Protein AF-0000000078666499 (afdb_homodimer)

InterPro domains:
  IPR011576 Pyridoxamine 5'-phosphate oxidase, N-terminal [PF01243] (5-120)
  IPR012349 FMN-binding split barrel [G3DSA:2.30.110.10] (2-135)
  IPR052019 F420H(2)-dependent biliverdin reductase/Heme oxygenase [PTHR35176] (4-108)

Solvent-accessible surface area (backbone atoms only — not comparable to full-atom values): 14954 Å² total; per-residue (Å²): 125,58,84,74,56,71,69,56,52,52,50,58,68,72,45,55,58,34,39,40,17,25,35,36,72,94,72,67,28,24,40,43,45,79,42,56,55,28,76,40,74,92,73,28,28,41,31,36,72,42,54,69,87,37,66,66,57,56,17,36,74,76,38,34,38,28,12,38,27,41,67,47,82,52,73,73,36,40,35,36,40,30,33,36,30,39,46,42,78,52,57,82,89,38,70,64,34,55,51,47,51,50,47,37,41,74,71,33,71,63,35,74,80,49,65,88,46,79,89,55,31,45,44,36,38,30,44,48,69,48,76,50,72,55,74,49,78,55,121,126,58,83,74,56,70,69,55,51,52,52,57,68,73,46,55,60,34,40,40,18,25,36,35,73,91,73,67,28,25,42,44,44,78,43,57,57,29,77,38,74,92,73,27,28,40,32,36,70,42,55,67,88,38,67,66,58,57,16,35,75,77,37,34,38,28,11,39,28,40,65,48,82,53,74,72,37,39,35,36,40,30,32,36,29,40,46,43,78,52,57,80,87,39,70,64,34,54,52,46,51,51,47,36,42,76,71,33,71,63,32,73,80,48,65,88,45,77,89,56,30,44,45,34,38,30,44,47,70,49,73,50,72,55,74,49,78,56,120

Structure (mmCIF, N/CA/C/O backbone):
data_AF-0000000078666499-model_v1
#
loop_
_entity.id
_entity.type
_entity.pdbx_description
1 polymer "Pyridoxamine 5'-phosphate oxidase N-terminal domain-containing protein"
#
loop_
_atom_site.group_PDB
_atom_site.id
_atom_site.type_symbol
_atom_site.label_atom_id
_atom_site.label_alt_id
_atom_site.label_comp_id
_atom_site.label_asym_id
_atom_site.label_entity_id
_atom_site.label_seq_id
_atom_site.pdbx_PDB_ins_code
_atom_site.Cartn_x
_atom_site.Cartn_y
_atom_site.Cartn_z
_atom_site.occupancy
_atom_site.B_iso_or_equiv
_atom_site.auth_seq_id
_atom_site.auth_comp_id
_atom_site.auth_asym_id
_atom_site.auth_atom_id
_atom_site.pdbx_PDB_model_num
ATOM 1 N N . MET A 1 1 ? 16.641 13.102 12.68 1 84.31 1 MET A N 1
ATOM 2 C CA . MET A 1 1 ? 15.836 13.305 11.477 1 84.31 1 MET A CA 1
ATOM 3 C C . MET A 1 1 ? 16.438 12.562 10.281 1 84.31 1 MET A C 1
ATOM 5 O O . MET A 1 1 ? 17.656 12.609 10.078 1 84.31 1 MET A O 1
ATOM 9 N N . LEU A 1 2 ? 15.461 11.758 9.539 1 91.12 2 LEU A N 1
ATOM 10 C CA . LEU A 1 2 ? 15.969 10.992 8.406 1 91.12 2 LEU A CA 1
ATOM 11 C C . LEU A 1 2 ? 16.453 11.922 7.297 1 91.12 2 LEU A C 1
ATOM 13 O O . LEU A 1 2 ? 15.742 12.852 6.906 1 91.12 2 LEU A O 1
ATOM 17 N N . LYS A 1 3 ? 17.719 11.773 6.887 1 92.12 3 LYS A N 1
ATOM 18 C CA . LYS A 1 3 ? 18.266 12.586 5.809 1 92.12 3 LYS A CA 1
ATOM 19 C C . LYS A 1 3 ? 18.141 11.875 4.465 1 92.12 3 LYS A C 1
ATOM 21 O O . LYS A 1 3 ? 18.562 10.727 4.316 1 92.12 3 LYS A O 1
ATOM 26 N N . LEU A 1 4 ? 17.484 12.602 3.549 1 96.5 4 LEU A N 1
ATOM 27 C CA . LEU A 1 4 ? 17.297 12.055 2.209 1 96.5 4 LEU A CA 1
ATOM 28 C C . LEU A 1 4 ? 18.172 12.781 1.193 1 96.5 4 LEU A C 1
ATOM 30 O O . LEU A 1 4 ? 18.5 13.953 1.377 1 96.5 4 LEU A O 1
ATOM 34 N N . GLU A 1 5 ? 18.531 12.062 0.131 1 96.75 5 GLU A N 1
ATOM 35 C CA . GLU A 1 5 ? 19.234 12.703 -0.976 1 96.75 5 GLU A CA 1
ATOM 36 C C . GLU A 1 5 ? 18.328 13.648 -1.739 1 96.75 5 GLU A C 1
ATOM 38 O O . GLU A 1 5 ? 17.109 13.477 -1.74 1 96.75 5 GLU A O 1
ATOM 43 N N . ASP A 1 6 ? 18.891 14.625 -2.389 1 97.38 6 ASP A N 1
ATOM 44 C CA . ASP A 1 6 ? 18.125 15.625 -3.133 1 97.38 6 ASP A CA 1
ATOM 45 C C . ASP A 1 6 ? 17.234 14.969 -4.18 1 97.38 6 ASP A C 1
ATOM 47 O O . ASP A 1 6 ? 16.094 15.391 -4.383 1 97.38 6 ASP A O 1
ATOM 51 N N . LYS A 1 7 ? 17.734 13.93 -4.844 1 96.88 7 LYS A N 1
ATOM 52 C CA . LYS A 1 7 ? 16.953 13.273 -5.891 1 96.88 7 LYS A CA 1
ATOM 53 C C . LYS A 1 7 ? 15.727 12.586 -5.309 1 96.88 7 LYS A C 1
ATOM 55 O O . LYS A 1 7 ? 14.68 12.516 -5.961 1 96.88 7 LYS A O 1
ATOM 60 N N . ASP A 1 8 ? 15.852 12.055 -4.082 1 97.5 8 ASP A N 1
ATOM 61 C CA . ASP A 1 8 ? 14.727 11.414 -3.412 1 97.5 8 ASP A CA 1
ATOM 62 C C . ASP A 1 8 ? 13.656 12.445 -3.035 1 97.5 8 ASP A C 1
ATOM 64 O O . ASP A 1 8 ? 12.461 12.195 -3.215 1 97.5 8 ASP A O 1
ATOM 68 N N . VAL A 1 9 ? 14.148 13.586 -2.561 1 98.06 9 VAL A N 1
ATOM 69 C CA . VAL A 1 9 ? 13.242 14.672 -2.203 1 98.06 9 VAL A CA 1
ATOM 70 C C . VAL A 1 9 ? 12.492 15.148 -3.445 1 98.06 9 VAL A C 1
ATOM 72 O O . VAL A 1 9 ? 11.281 15.359 -3.404 1 98.06 9 VAL A O 1
ATOM 75 N N . GLN A 1 10 ? 13.172 15.305 -4.527 1 97.88 10 GLN A N 1
ATOM 76 C CA . GLN A 1 10 ? 12.555 15.719 -5.785 1 97.88 10 GLN A CA 1
ATOM 77 C C . GLN A 1 10 ? 11.516 14.695 -6.246 1 97.88 10 GLN A C 1
ATOM 79 O O . GLN A 1 10 ? 10.438 15.07 -6.711 1 97.88 10 GLN A O 1
ATOM 84 N N . PHE A 1 11 ? 11.852 13.422 -6.094 1 97.19 11 PHE A N 1
ATOM 85 C CA . PHE A 1 11 ? 10.938 12.344 -6.453 1 97.19 11 PHE A CA 1
ATOM 86 C C . PHE A 1 11 ? 9.664 12.414 -5.621 1 97.19 11 PHE A C 1
ATOM 88 O O . PHE A 1 11 ? 8.555 12.422 -6.168 1 97.19 11 PHE A O 1
ATOM 95 N N . LEU A 1 12 ? 9.82 12.586 -4.324 1 98.19 12 LEU A N 1
ATOM 96 C CA . LEU A 1 12 ? 8.68 12.656 -3.426 1 98.19 12 LEU A CA 1
ATOM 97 C C . LEU A 1 12 ? 7.801 13.867 -3.754 1 98.19 12 LEU A C 1
ATOM 99 O O . LEU A 1 12 ? 6.574 13.781 -3.686 1 98.19 12 LEU A O 1
ATOM 103 N N . ASN A 1 13 ? 8.461 14.953 -4.105 1 97.75 13 ASN A N 1
ATOM 104 C CA . ASN A 1 13 ? 7.723 16.172 -4.391 1 97.75 13 ASN A CA 1
ATOM 105 C C . ASN A 1 13 ? 7.012 16.109 -5.738 1 97.75 13 ASN A C 1
ATOM 107 O O . ASN A 1 13 ? 6.031 16.812 -5.969 1 97.75 13 ASN A O 1
ATOM 111 N N . SER A 1 14 ? 7.465 15.242 -6.648 1 96.56 14 SER A N 1
ATOM 112 C CA . SER A 1 14 ? 6.875 15.117 -7.977 1 96.56 14 SER A CA 1
ATOM 113 C C . SER A 1 14 ? 5.656 14.203 -7.961 1 96.56 14 SER A C 1
ATOM 115 O O . SER A 1 14 ? 4.883 14.18 -8.922 1 96.56 14 SER A O 1
ATOM 117 N N . MET A 1 15 ? 5.508 13.469 -6.898 1 95.38 15 MET A N 1
ATOM 118 C CA . MET A 1 15 ? 4.379 12.562 -6.746 1 95.38 15 MET A CA 1
ATOM 119 C C . MET A 1 15 ? 3.316 13.156 -5.828 1 95.38 15 MET A C 1
ATOM 121 O O . MET A 1 15 ? 3.623 14 -4.98 1 95.38 15 MET A O 1
ATOM 125 N N . ASN A 1 16 ? 2.068 12.664 -6.074 1 95.31 16 ASN A N 1
ATOM 126 C CA . ASN A 1 16 ? 0.991 13.195 -5.246 1 95.31 16 ASN A CA 1
ATOM 127 C C . ASN A 1 16 ? 0.335 12.102 -4.406 1 95.31 16 ASN A C 1
ATOM 129 O O . ASN A 1 16 ? -0.416 12.391 -3.475 1 95.31 16 ASN A O 1
ATOM 133 N N . VAL A 1 17 ? 0.632 10.836 -4.824 1 96.56 17 VAL A N 1
ATOM 134 C CA . VAL A 1 17 ? -0.084 9.727 -4.195 1 96.56 17 VAL A CA 1
ATOM 135 C C . VAL A 1 17 ? 0.913 8.75 -3.572 1 96.56 17 VAL A C 1
ATOM 137 O O . VAL A 1 17 ? 1.99 8.516 -4.125 1 96.56 17 VAL A O 1
ATOM 140 N N . ALA A 1 18 ? 0.647 8.273 -2.436 1 98.19 18 ALA A N 1
ATOM 141 C CA . ALA A 1 18 ? 1.332 7.18 -1.746 1 98.19 18 ALA A CA 1
ATOM 142 C C . ALA A 1 18 ? 0.341 6.117 -1.278 1 98.19 18 ALA A C 1
ATOM 144 O O . ALA A 1 18 ? -0.874 6.312 -1.368 1 98.19 18 ALA A O 1
ATOM 145 N N . ARG A 1 19 ? 0.801 4.969 -0.921 1 98.75 19 ARG A N 1
ATOM 146 C CA . ARG A 1 19 ? -0.037 3.979 -0.253 1 98.75 19 ARG A CA 1
ATOM 147 C C . ARG A 1 19 ? 0.409 3.768 1.189 1 98.75 19 ARG A C 1
ATOM 149 O O . ARG A 1 19 ? 1.588 3.52 1.45 1 98.75 19 ARG A O 1
ATOM 156 N N . LEU A 1 20 ? -0.52 3.922 2.072 1 98.94 20 LEU A N 1
ATOM 157 C CA . LEU A 1 20 ? -0.302 3.91 3.514 1 98.94 20 LEU A CA 1
ATOM 158 C C . LEU A 1 20 ? -0.822 2.615 4.133 1 98.94 20 LEU A C 1
ATOM 160 O O . LEU A 1 20 ? -1.984 2.254 3.938 1 98.94 20 LEU A O 1
ATOM 164 N N . ALA A 1 21 ? 0.052 1.942 4.844 1 98.94 21 ALA A N 1
ATOM 165 C CA . ALA A 1 21 ? -0.333 0.731 5.562 1 98.94 21 ALA A CA 1
ATOM 166 C C . ALA A 1 21 ? -0.363 0.975 7.07 1 98.94 21 ALA A C 1
ATOM 168 O O . ALA A 1 21 ? 0.541 1.607 7.621 1 98.94 21 ALA A O 1
ATOM 169 N N . THR A 1 22 ? -1.38 0.534 7.695 1 98.94 22 THR A N 1
ATOM 170 C CA . THR A 1 22 ? -1.571 0.55 9.141 1 98.94 22 THR A CA 1
ATOM 171 C C . THR A 1 22 ? -1.958 -0.835 9.656 1 98.94 22 THR A C 1
ATOM 173 O O . THR A 1 22 ? -2.17 -1.757 8.859 1 98.94 22 THR A O 1
ATOM 176 N N . ILE A 1 23 ? -1.977 -0.995 10.984 1 98.81 23 ILE A N 1
ATOM 177 C CA . ILE A 1 23 ? -2.357 -2.277 11.562 1 98.81 23 ILE A CA 1
ATOM 178 C C . ILE A 1 23 ? -3.748 -2.17 12.188 1 98.81 23 ILE A C 1
ATOM 180 O O . ILE A 1 23 ? -4.008 -1.271 12.992 1 98.81 23 ILE A O 1
ATOM 184 N N . ASP A 1 24 ? -4.602 -3.029 11.711 1 98.44 24 ASP A N 1
ATOM 185 C CA . ASP A 1 24 ? -5.848 -3.273 12.43 1 98.44 24 ASP A CA 1
ATOM 186 C C . ASP A 1 24 ? -5.633 -4.227 13.602 1 98.44 24 ASP A C 1
ATOM 188 O O . ASP A 1 24 ? -5.629 -5.445 13.422 1 98.44 24 ASP A O 1
ATOM 192 N N . ASN A 1 25 ? -5.547 -3.754 14.75 1 96.25 25 ASN A N 1
ATOM 193 C CA . ASN A 1 25 ? -5.195 -4.559 15.914 1 96.25 25 ASN A CA 1
ATOM 194 C C . ASN A 1 25 ? -6.312 -5.535 16.281 1 96.25 25 ASN A C 1
ATOM 196 O O . ASN A 1 25 ? -6.047 -6.637 16.766 1 96.25 25 ASN A O 1
ATOM 200 N N . GLU A 1 26 ? -7.516 -5.102 16.031 1 95.94 26 GLU A N 1
ATOM 201 C CA . GLU A 1 26 ? -8.641 -5.977 16.359 1 95.94 26 GLU A CA 1
ATOM 202 C C . GLU A 1 26 ? -8.602 -7.254 15.523 1 95.94 26 GLU A C 1
ATOM 204 O O . GLU A 1 26 ? -8.922 -8.336 16.016 1 95.94 26 GLU A O 1
ATOM 209 N N . ARG A 1 27 ? -8.117 -7.164 14.352 1 96.12 27 ARG A N 1
ATOM 210 C CA . ARG A 1 27 ? -8.109 -8.312 13.453 1 96.12 27 ARG A CA 1
ATOM 211 C C . ARG A 1 27 ? -6.699 -8.883 13.305 1 96.12 27 ARG A C 1
ATOM 213 O O . ARG A 1 27 ? -6.5 -9.891 12.625 1 96.12 27 ARG A O 1
ATOM 220 N N . ASN A 1 28 ? -5.77 -8.18 13.953 1 97.31 28 ASN A N 1
ATOM 221 C CA . ASN A 1 28 ? -4.371 -8.531 13.734 1 97.31 28 ASN A CA 1
ATOM 222 C C . ASN A 1 28 ? -4.047 -8.648 12.25 1 97.31 28 ASN A C 1
ATOM 224 O O . ASN A 1 28 ? -3.508 -9.664 11.805 1 97.31 28 ASN A O 1
ATOM 228 N N . ALA A 1 29 ? -4.375 -7.641 11.5 1 98.56 29 ALA A N 1
ATOM 229 C CA . ALA A 1 29 ? -4.234 -7.617 10.047 1 98.56 29 ALA A CA 1
ATOM 230 C C . ALA A 1 29 ? -3.791 -6.242 9.562 1 98.56 29 ALA A C 1
ATOM 232 O O . ALA A 1 29 ? -4.094 -5.227 10.195 1 98.56 29 ALA A O 1
ATOM 233 N N . PRO A 1 30 ? -3.051 -6.219 8.477 1 98.88 30 PRO A N 1
ATOM 234 C CA . PRO A 1 30 ? -2.723 -4.914 7.902 1 98.88 30 PRO A CA 1
ATOM 235 C C . PRO A 1 30 ? -3.887 -4.301 7.125 1 98.88 30 PRO A C 1
ATOM 237 O O . PRO A 1 30 ? -4.852 -5 6.801 1 98.88 30 PRO A O 1
ATOM 240 N N . HIS A 1 31 ? -3.891 -3.043 6.961 1 98.94 31 HIS A N 1
ATOM 241 C CA . HIS A 1 31 ? -4.805 -2.236 6.16 1 98.94 31 HIS A CA 1
ATOM 242 C C . HIS A 1 31 ? -4.043 -1.262 5.27 1 98.94 31 HIS A C 1
ATOM 244 O O . HIS A 1 31 ? -3.143 -0.56 5.734 1 98.94 31 HIS A O 1
ATOM 250 N N . VAL A 1 32 ? -4.352 -1.235 3.959 1 98.94 32 VAL A N 1
ATOM 251 C CA . VAL A 1 32 ? -3.586 -0.378 3.059 1 98.94 32 VAL A CA 1
ATOM 252 C C . VAL A 1 32 ? -4.539 0.411 2.162 1 98.94 32 VAL A C 1
ATOM 254 O O . VAL A 1 32 ? -5.492 -0.146 1.618 1 98.94 32 VAL A O 1
ATOM 257 N N . VAL A 1 33 ? -4.277 1.711 2.014 1 98.5 33 VAL A N 1
ATOM 258 C CA . VAL A 1 33 ? -5.102 2.58 1.181 1 98.5 33 VAL A CA 1
ATOM 259 C C . VAL A 1 33 ? -4.234 3.652 0.529 1 98.5 33 VAL A C 1
ATOM 261 O O . VAL A 1 33 ? -3.172 4 1.052 1 98.5 33 VAL A O 1
ATOM 264 N N . PRO A 1 34 ? -4.703 4.141 -0.606 1 97.75 34 PRO A N 1
ATOM 265 C CA . PRO A 1 34 ? -4.012 5.305 -1.164 1 97.75 34 PRO A CA 1
ATOM 266 C C . PRO A 1 34 ? -4.301 6.59 -0.392 1 97.75 34 PRO A C 1
ATOM 268 O O . PRO A 1 34 ? -5.391 6.75 0.165 1 97.75 34 PRO A O 1
ATOM 271 N N . ILE A 1 35 ? -3.338 7.461 -0.384 1 97.06 35 ILE A N 1
ATOM 272 C CA . ILE A 1 35 ? -3.48 8.781 0.21 1 97.06 35 ILE A CA 1
ATOM 273 C C . ILE A 1 35 ? -2.795 9.82 -0.675 1 97.06 35 ILE A C 1
ATOM 275 O O . ILE A 1 35 ? -1.885 9.492 -1.438 1 97.06 35 ILE A O 1
ATOM 279 N N . ILE A 1 36 ? -3.277 11.031 -0.589 1 96.19 36 ILE A N 1
ATOM 280 C CA . ILE A 1 36 ? -2.494 12.156 -1.101 1 96.19 36 ILE A CA 1
ATOM 281 C C . ILE A 1 36 ? -1.737 12.82 0.045 1 96.19 36 ILE A C 1
ATOM 283 O O . ILE A 1 36 ? -2.168 12.766 1.199 1 96.19 36 ILE A O 1
ATOM 287 N N . TYR A 1 37 ? -0.588 13.43 -0.316 1 98.25 37 TYR A N 1
ATOM 288 C CA . TYR A 1 37 ? 0.295 13.859 0.76 1 98.25 37 TYR A CA 1
ATOM 289 C C . TYR A 1 37 ? 1.104 15.086 0.342 1 98.25 37 TYR A C 1
ATOM 291 O O . TYR A 1 37 ? 1.183 15.406 -0.845 1 98.25 37 TYR A O 1
ATOM 299 N N . ALA A 1 38 ? 1.609 15.719 1.335 1 98.75 38 ALA A N 1
ATOM 300 C CA . ALA A 1 38 ? 2.736 16.641 1.188 1 98.75 38 ALA A CA 1
ATOM 301 C C . ALA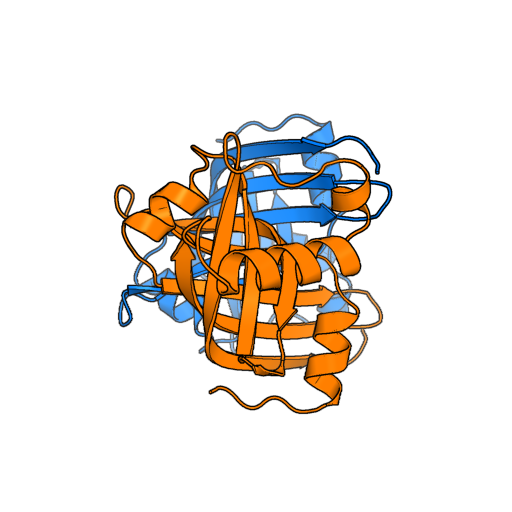 A 1 38 ? 3.938 16.156 2 1 98.75 38 ALA A C 1
ATOM 303 O O . ALA A 1 38 ? 3.779 15.617 3.096 1 98.75 38 ALA A O 1
ATOM 304 N N . PHE A 1 39 ?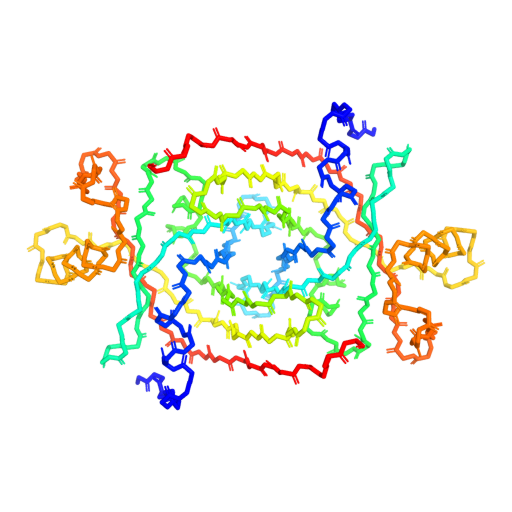 5.113 16.359 1.445 1 98.75 39 PHE A N 1
ATOM 305 C CA . PHE A 1 39 ? 6.348 15.984 2.117 1 98.75 39 PHE A CA 1
ATOM 306 C C . PHE A 1 39 ? 7.102 17.219 2.613 1 98.75 39 PHE A C 1
ATOM 308 O O . PHE A 1 39 ? 7.285 18.172 1.867 1 98.75 39 PHE A O 1
ATOM 315 N N . ASP A 1 40 ? 7.438 17.172 3.873 1 98.38 40 ASP A N 1
ATOM 316 C CA . ASP A 1 40 ? 8.234 18.219 4.504 1 98.38 40 ASP A CA 1
ATOM 317 C C . ASP A 1 40 ? 9.68 17.781 4.688 1 98.38 40 ASP A C 1
ATOM 319 O O . ASP A 1 40 ? 10.031 17.188 5.715 1 98.38 40 ASP A O 1
ATOM 323 N N . ASN A 1 41 ? 10.523 18.109 3.764 1 96.94 41 ASN A N 1
ATOM 324 C CA . ASN A 1 41 ? 11.914 17.672 3.797 1 96.94 41 ASN A CA 1
ATOM 325 C C . ASN A 1 41 ? 12.641 18.219 5.023 1 96.94 41 ASN A C 1
ATOM 327 O O . ASN A 1 41 ? 13.422 17.5 5.656 1 96.94 41 ASN A O 1
ATOM 331 N N . LYS A 1 42 ? 12.375 19.406 5.395 1 95.75 42 LYS A N 1
ATOM 332 C CA . LYS A 1 42 ? 13.062 20.062 6.508 1 95.75 42 LYS A CA 1
ATOM 333 C C . LYS A 1 42 ? 12.828 19.297 7.812 1 95.75 42 LYS A C 1
ATOM 335 O O . LYS A 1 42 ? 13.742 19.141 8.617 1 95.75 42 LYS A O 1
ATOM 340 N N . ASN A 1 43 ? 11.625 18.766 7.992 1 97 43 ASN A N 1
ATOM 341 C CA . ASN A 1 43 ? 11.281 18.094 9.242 1 97 43 ASN A CA 1
ATOM 342 C C . ASN A 1 43 ? 11.195 16.578 9.055 1 97 43 ASN A C 1
ATOM 344 O O . ASN A 1 43 ? 10.875 15.859 10 1 97 43 ASN A O 1
ATOM 348 N N . SER A 1 44 ? 11.453 16.062 7.855 1 97.38 44 SER A N 1
ATOM 349 C CA . SER A 1 44 ? 11.391 14.641 7.527 1 97.38 44 SER A CA 1
ATOM 350 C C . SER A 1 44 ? 10.047 14.039 7.93 1 97.38 44 SER A C 1
ATOM 352 O O . SER A 1 44 ? 10 13.023 8.633 1 97.38 44 SER A O 1
ATOM 354 N N . LYS A 1 45 ? 8.992 14.688 7.445 1 98.62 45 LYS A N 1
ATOM 355 C CA . LYS A 1 45 ? 7.633 14.25 7.758 1 98.62 45 LYS A CA 1
ATOM 356 C C . LYS A 1 45 ? 6.77 14.195 6.504 1 98.62 45 LYS A C 1
ATOM 358 O O . LYS A 1 45 ? 6.961 14.984 5.574 1 98.62 45 LYS A O 1
ATOM 363 N N . PHE A 1 46 ? 5.859 13.297 6.535 1 98.88 46 PHE A N 1
ATOM 364 C CA . PHE A 1 46 ? 4.699 13.383 5.652 1 98.88 46 PHE A CA 1
ATOM 365 C C . PHE A 1 46 ? 3.525 14.039 6.363 1 98.88 46 PHE A C 1
ATOM 367 O O . PHE A 1 46 ? 3.322 13.828 7.562 1 98.88 46 PHE A O 1
ATOM 374 N N . TYR A 1 47 ? 2.783 14.781 5.598 1 98.94 47 TYR A N 1
ATOM 375 C CA . TYR A 1 47 ? 1.483 15.258 6.055 1 98.94 47 TYR A CA 1
ATOM 376 C C . TYR A 1 47 ? 0.367 14.75 5.148 1 98.94 47 TYR A C 1
ATOM 378 O O . TYR A 1 47 ? 0.523 14.703 3.926 1 98.94 47 TYR A O 1
ATOM 386 N N . LEU A 1 48 ? -0.76 14.398 5.762 1 98.75 48 LEU A N 1
ATOM 387 C CA . LEU A 1 48 ? -1.966 13.992 5.043 1 98.75 48 LEU A CA 1
ATOM 388 C C . LEU A 1 48 ? -3.215 14.352 5.84 1 98.75 48 LEU A C 1
ATOM 390 O O . LEU A 1 48 ? -3.123 14.734 7.012 1 98.75 48 LEU A O 1
ATOM 394 N N . THR A 1 49 ? -4.363 14.32 5.152 1 98.31 49 THR A N 1
ATOM 395 C CA . THR A 1 49 ? -5.641 14.406 5.848 1 98.31 49 THR A CA 1
ATOM 396 C C . THR A 1 49 ? -6.402 13.094 5.746 1 98.31 49 THR A C 1
ATOM 398 O O . THR A 1 49 ? -6.113 12.266 4.879 1 98.31 49 THR A O 1
ATOM 401 N N . THR A 1 50 ? -7.227 12.906 6.676 1 97.69 50 THR A N 1
ATOM 402 C CA . THR A 1 50 ? -8.18 11.797 6.602 1 97.69 50 THR A CA 1
ATOM 403 C C . THR A 1 50 ? -9.508 12.195 7.242 1 97.69 50 THR A C 1
ATOM 405 O O . THR A 1 50 ? -9.539 12.922 8.234 1 97.69 50 THR A O 1
ATOM 408 N N . PHE A 1 51 ? -10.531 11.68 6.594 1 96.12 51 PHE A N 1
ATOM 409 C CA . PHE A 1 51 ? -11.836 11.93 7.188 1 96.12 51 PHE A CA 1
ATOM 410 C C . PHE A 1 51 ? -11.969 11.219 8.523 1 96.12 51 PHE A C 1
ATOM 412 O O . PHE A 1 51 ? -11.375 10.156 8.727 1 96.12 51 PHE A O 1
ATOM 419 N N . LYS A 1 52 ? -12.734 11.828 9.359 1 96.06 52 LYS A N 1
ATOM 420 C CA . LYS A 1 52 ? -13.008 11.172 10.633 1 96.06 52 LYS A CA 1
ATOM 421 C C . LYS A 1 52 ? -13.742 9.852 10.43 1 96.06 52 LYS A C 1
ATOM 423 O O . LYS A 1 52 ? -14.57 9.727 9.523 1 96.06 52 LYS A O 1
ATOM 428 N N . GLY A 1 53 ? -13.359 8.875 11.219 1 95.31 53 GLY A N 1
ATOM 429 C CA . GLY A 1 53 ? -14.07 7.602 11.188 1 95.31 53 GLY A CA 1
ATOM 430 C C . GLY A 1 53 ? -13.445 6.602 10.227 1 95.31 53 GLY A C 1
ATOM 431 O O . GLY A 1 53 ? -13.906 5.461 10.133 1 95.31 53 GLY A O 1
ATOM 432 N N . THR A 1 54 ? -12.484 7 9.5 1 97.31 54 THR A N 1
ATOM 433 C CA . THR A 1 54 ? -11.844 6.055 8.586 1 97.31 54 THR A CA 1
ATOM 434 C C . THR A 1 54 ? -11.133 4.953 9.359 1 97.31 54 THR A C 1
ATOM 436 O O . THR A 1 54 ? -10.703 5.164 10.5 1 97.31 54 THR A O 1
ATOM 439 N N . LYS A 1 55 ? -10.984 3.832 8.82 1 97.88 55 LYS A N 1
ATOM 440 C CA . LYS A 1 55 ? -10.273 2.701 9.414 1 97.88 55 LYS A CA 1
ATOM 441 C C . LYS A 1 55 ? -8.812 3.047 9.68 1 97.88 55 LYS A C 1
ATOM 443 O O . LYS A 1 55 ? -8.266 2.688 10.727 1 97.88 55 LYS A O 1
ATOM 448 N N . LYS A 1 56 ? -8.117 3.713 8.688 1 98.56 56 LYS A N 1
ATOM 449 C CA . LYS A 1 56 ? -6.711 4.055 8.891 1 98.56 56 LYS A CA 1
ATOM 450 C C . LYS A 1 56 ? -6.531 4.953 10.109 1 98.56 56 LYS A C 1
ATOM 452 O O . LYS A 1 56 ? -5.562 4.805 10.859 1 98.56 56 LYS A O 1
ATOM 457 N N . LEU A 1 57 ? -7.457 5.855 10.297 1 98.5 57 LEU A N 1
ATOM 458 C CA . LEU A 1 57 ? -7.387 6.734 11.469 1 98.5 57 LEU A CA 1
ATOM 459 C C . LEU A 1 57 ? -7.523 5.934 12.758 1 98.5 57 LEU A C 1
ATOM 461 O O . LEU A 1 57 ? -6.715 6.086 13.672 1 98.5 57 LEU A O 1
ATOM 465 N N . ARG A 1 58 ? -8.516 5.066 12.836 1 98.38 58 ARG A N 1
ATOM 466 C CA . ARG A 1 58 ? -8.719 4.223 14.008 1 98.38 58 ARG A CA 1
ATOM 467 C C . ARG A 1 58 ? -7.488 3.363 14.281 1 98.38 58 ARG A C 1
ATOM 469 O O . ARG A 1 58 ? -7.066 3.221 15.43 1 98.38 58 ARG A O 1
ATOM 476 N N . ASN A 1 59 ? -6.949 2.846 13.242 1 98.75 59 ASN A N 1
ATOM 477 C CA . ASN A 1 59 ? -5.754 2.02 13.383 1 98.75 59 ASN A CA 1
ATOM 478 C C . ASN A 1 59 ? -4.594 2.807 13.984 1 98.75 59 ASN A C 1
ATOM 480 O O . ASN A 1 59 ? -3.941 2.338 14.922 1 98.75 59 ASN A O 1
ATOM 484 N N . MET A 1 60 ? -4.383 4.012 13.469 1 98.12 60 MET A N 1
ATOM 485 C CA . MET A 1 60 ? -3.242 4.824 13.883 1 98.12 60 MET A CA 1
ATOM 486 C C . MET A 1 60 ? -3.379 5.242 15.344 1 98.12 60 MET A C 1
ATOM 488 O O . MET A 1 60 ? -2.377 5.469 16.031 1 98.12 60 MET A O 1
ATOM 492 N N . GLN A 1 61 ? -4.594 5.309 15.812 1 97.06 61 GLN A N 1
ATOM 493 C CA . GLN A 1 61 ? -4.844 5.664 17.203 1 97.06 61 GLN A CA 1
ATOM 494 C C . GLN A 1 61 ? -4.473 4.52 18.141 1 97.06 61 GLN A C 1
ATOM 496 O O . GLN A 1 61 ? -4.105 4.746 19.297 1 97.06 61 GLN A O 1
ATOM 501 N N . GLN A 1 62 ? -4.492 3.322 17.641 1 97.75 62 GLN A N 1
ATOM 502 C CA . GLN A 1 62 ? -4.188 2.141 18.438 1 97.75 62 GLN A CA 1
ATOM 503 C C . GLN A 1 62 ? -2.723 1.738 18.281 1 97.75 62 GLN A C 1
ATOM 505 O O . GLN A 1 62 ? -2.115 1.22 19.219 1 97.75 62 GLN A O 1
ATOM 510 N N . ASN A 1 63 ? -2.197 1.879 17.203 1 98.5 63 ASN A N 1
ATOM 511 C CA . ASN A 1 63 ? -0.816 1.58 16.844 1 98.5 63 ASN A CA 1
ATOM 512 C C . ASN A 1 63 ? -0.26 2.609 15.859 1 98.5 63 ASN A C 1
ATOM 514 O O . ASN A 1 63 ? -0.623 2.609 14.68 1 98.5 63 ASN A O 1
ATOM 518 N N . LYS A 1 64 ? 0.644 3.428 16.328 1 98.75 64 LYS A N 1
ATOM 519 C CA . LYS A 1 64 ? 1.114 4.582 15.562 1 98.75 64 LYS A CA 1
ATOM 520 C C . LYS A 1 64 ? 2.09 4.16 14.469 1 98.75 64 LYS A C 1
ATOM 522 O O . LYS A 1 64 ? 2.48 4.973 13.633 1 98.75 64 LYS A O 1
ATOM 527 N N . SER A 1 65 ? 2.562 2.893 14.508 1 98.81 65 SER A N 1
ATOM 528 C CA . SER A 1 65 ? 3.49 2.426 13.484 1 98.81 65 SER A CA 1
ATOM 529 C C . SER A 1 65 ? 2.812 2.344 12.117 1 98.81 65 SER A C 1
ATOM 531 O O . SER A 1 65 ? 1.758 1.721 11.984 1 98.81 65 SER A O 1
ATOM 533 N N . ILE A 1 66 ? 3.375 2.963 11.133 1 98.88 66 ILE A N 1
ATOM 534 C CA . ILE A 1 66 ? 2.84 2.916 9.773 1 98.88 66 ILE A CA 1
ATOM 535 C C . ILE A 1 66 ? 3.963 2.607 8.789 1 98.88 66 ILE A C 1
ATOM 537 O O . ILE A 1 66 ? 5.145 2.689 9.133 1 98.88 66 ILE A O 1
ATOM 541 N N . SER A 1 67 ? 3.656 2.168 7.66 1 98.94 67 SER A N 1
ATOM 542 C CA . SER A 1 67 ? 4.508 2.113 6.477 1 98.94 67 SER A CA 1
ATOM 543 C C . SER A 1 67 ? 3.865 2.844 5.301 1 98.94 67 SER A C 1
ATOM 545 O O . SER A 1 67 ? 2.648 2.783 5.113 1 98.94 67 SER A O 1
ATOM 547 N N . ILE A 1 68 ? 4.633 3.557 4.543 1 98.94 68 ILE A N 1
ATOM 548 C CA . ILE A 1 68 ? 4.137 4.32 3.402 1 98.94 68 ILE A CA 1
ATOM 549 C C . ILE A 1 68 ? 5.078 4.148 2.215 1 98.94 68 ILE A C 1
ATOM 551 O O . ILE A 1 68 ? 6.301 4.203 2.373 1 98.94 68 ILE A O 1
ATOM 555 N N . VAL A 1 69 ? 4.555 3.867 1.037 1 98.81 69 VAL A N 1
ATOM 556 C CA . VAL A 1 69 ? 5.391 3.697 -0.147 1 98.81 69 VAL A CA 1
ATOM 557 C C . VAL A 1 69 ? 4.973 4.699 -1.222 1 98.81 69 VAL A C 1
ATOM 559 O O . VAL A 1 69 ? 3.779 4.895 -1.465 1 98.81 69 VAL A O 1
ATOM 562 N N . VAL A 1 70 ? 5.887 5.434 -1.727 1 98.44 70 VAL A N 1
ATOM 563 C CA . VAL A 1 70 ? 5.754 6.266 -2.918 1 98.44 70 VAL A CA 1
ATOM 564 C C . VAL A 1 70 ? 6.504 5.625 -4.082 1 98.44 70 VAL A C 1
ATOM 566 O O . VAL A 1 70 ? 7.715 5.402 -4.004 1 98.44 70 VAL A O 1
ATOM 569 N N . ASP A 1 71 ? 5.707 5.277 -5.137 1 96.94 71 ASP A N 1
ATOM 570 C CA . ASP A 1 71 ? 6.375 4.535 -6.203 1 96.94 71 ASP A CA 1
ATOM 571 C C . ASP A 1 71 ? 5.797 4.898 -7.57 1 96.94 71 ASP A C 1
ATOM 573 O O . ASP A 1 71 ? 4.699 5.453 -7.66 1 96.94 71 ASP A O 1
ATOM 577 N N . GLU A 1 72 ? 6.59 4.746 -8.531 1 92.06 72 GLU A N 1
ATOM 578 C CA . GLU A 1 72 ? 6.234 4.777 -9.945 1 92.06 72 GLU A CA 1
ATOM 579 C C . GLU A 1 72 ? 6.477 3.422 -10.602 1 92.06 72 GLU A C 1
ATOM 581 O O . GLU A 1 72 ? 7.609 2.928 -10.617 1 92.06 72 GLU A O 1
ATOM 586 N N . TYR A 1 73 ? 5.434 2.855 -11.031 1 83.81 73 TYR A N 1
ATOM 587 C CA . TYR A 1 73 ? 5.555 1.559 -11.688 1 83.81 73 TYR A CA 1
ATOM 588 C C . TYR A 1 73 ? 4.91 1.585 -13.07 1 83.81 73 TYR A C 1
ATOM 590 O O . TYR A 1 73 ? 3.686 1.479 -13.188 1 83.81 73 TYR A O 1
ATOM 598 N N . SER A 1 74 ? 5.746 1.818 -13.969 1 78.38 74 SER A N 1
ATOM 599 C CA . SER A 1 74 ? 5.348 1.838 -15.375 1 78.38 74 SER A CA 1
ATOM 600 C C . SER A 1 74 ? 6.273 0.976 -16.219 1 78.38 74 SER A C 1
ATOM 602 O O . SER A 1 74 ? 7.184 0.33 -15.695 1 78.38 74 SER A O 1
ATOM 604 N N . LYS A 1 75 ? 5.938 0.873 -17.469 1 72.38 75 LYS A N 1
ATOM 605 C CA . LYS A 1 75 ? 6.77 0.129 -18.406 1 72.38 75 LYS A CA 1
ATOM 606 C C . LYS A 1 75 ? 8.188 0.684 -18.438 1 72.38 75 LYS A C 1
ATOM 608 O O . LYS A 1 75 ? 9.148 -0.065 -18.625 1 72.38 75 LYS A O 1
ATOM 613 N N . SER A 1 76 ? 8.297 1.903 -18.156 1 71.12 76 SER A N 1
ATOM 614 C CA . SER A 1 76 ? 9.594 2.562 -18.328 1 71.12 76 SER A CA 1
ATOM 615 C C . SER A 1 76 ? 10.266 2.809 -16.984 1 71.12 76 SER A C 1
ATOM 617 O O . SER A 1 76 ? 11.469 3.098 -16.922 1 71.12 76 SER A O 1
ATOM 619 N N . ALA A 1 77 ? 9.547 2.699 -15.961 1 73.25 77 ALA A N 1
ATOM 620 C CA . ALA A 1 77 ? 10.125 3.029 -14.664 1 73.25 77 ALA A CA 1
ATOM 621 C C . ALA A 1 77 ? 9.555 2.129 -13.57 1 73.25 77 ALA A C 1
ATOM 623 O O . ALA A 1 77 ? 8.336 1.982 -13.445 1 73.25 77 ALA A O 1
ATOM 624 N N . LYS A 1 78 ? 10.367 1.46 -12.836 1 89.75 78 LYS A N 1
ATOM 625 C CA . LYS A 1 78 ? 10.031 0.7 -11.641 1 89.75 78 LYS A CA 1
ATOM 626 C C . LYS A 1 78 ? 10.906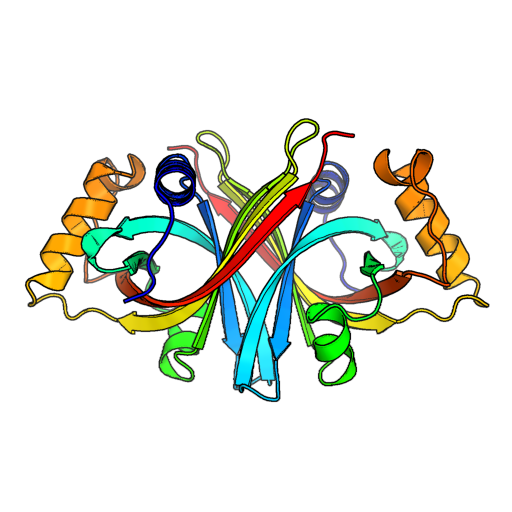 1.114 -10.461 1 89.75 78 LYS A C 1
ATOM 628 O O . LYS A 1 78 ? 11.961 0.524 -10.227 1 89.75 78 LYS A O 1
ATOM 633 N N . LYS A 1 79 ? 10.469 2.238 -9.805 1 95.31 79 LYS A N 1
ATOM 634 C CA . LYS A 1 79 ? 11.219 2.76 -8.664 1 95.31 79 LYS A CA 1
ATOM 635 C C . LYS A 1 79 ? 10.281 3.148 -7.527 1 95.31 79 LYS A C 1
ATOM 637 O O . LYS A 1 79 ? 9.078 3.334 -7.738 1 95.31 79 LYS A O 1
ATOM 642 N N . GLY A 1 80 ? 10.805 3.189 -6.34 1 97.31 80 GLY A N 1
ATOM 643 C CA . GLY A 1 80 ? 10.008 3.6 -5.195 1 97.31 80 GLY A CA 1
ATOM 644 C C . GLY A 1 80 ? 10.812 3.744 -3.924 1 97.31 80 GLY A C 1
ATOM 645 O O . GLY A 1 80 ? 11.969 3.32 -3.865 1 97.31 80 GLY A O 1
ATOM 646 N N . ILE A 1 81 ? 10.258 4.43 -3.002 1 98.56 81 ILE A N 1
ATOM 647 C CA . ILE A 1 81 ? 10.781 4.57 -1.646 1 98.56 81 ILE A CA 1
ATOM 648 C C . ILE A 1 81 ? 9.711 4.16 -0.637 1 98.56 81 ILE A C 1
ATOM 650 O O . ILE A 1 81 ? 8.57 4.629 -0.708 1 98.56 81 ILE A O 1
ATOM 654 N N . MET A 1 82 ? 10.078 3.268 0.206 1 98.69 82 MET A N 1
ATOM 655 C CA . MET A 1 82 ? 9.227 2.871 1.328 1 98.69 82 MET A CA 1
ATOM 656 C C . MET A 1 82 ? 9.766 3.441 2.639 1 98.69 82 MET A C 1
ATOM 658 O O . MET A 1 82 ? 10.977 3.447 2.871 1 98.69 82 MET A O 1
ATOM 662 N N . PHE A 1 83 ? 8.828 3.896 3.463 1 98.88 83 PHE A N 1
ATOM 663 C CA . PHE A 1 83 ? 9.203 4.461 4.758 1 98.88 83 PHE A CA 1
ATOM 664 C C . PHE A 1 83 ? 8.5 3.727 5.891 1 98.88 83 PHE A C 1
ATOM 666 O O . PHE A 1 83 ? 7.352 3.299 5.742 1 98.88 83 PHE A O 1
ATOM 673 N N . ARG A 1 84 ? 9.219 3.578 6.945 1 98.75 84 ARG A N 1
ATOM 674 C CA . ARG A 1 84 ? 8.602 3.346 8.25 1 98.75 84 ARG A CA 1
ATOM 675 C C . ARG A 1 84 ? 8.484 4.645 9.039 1 98.75 84 ARG A C 1
ATOM 677 O O . ARG A 1 84 ? 9.359 5.512 8.953 1 98.75 84 ARG A O 1
ATOM 684 N N . GLY A 1 85 ? 7.395 4.734 9.742 1 98.75 85 GLY A N 1
ATOM 685 C CA . GLY A 1 85 ? 7.238 5.941 10.539 1 98.75 85 GLY A CA 1
ATOM 686 C C . GLY A 1 85 ? 6.191 5.809 11.633 1 98.75 85 GLY A C 1
ATOM 687 O O . GLY A 1 85 ? 5.668 4.719 11.867 1 98.75 85 GLY A O 1
ATOM 688 N N . ARG A 1 86 ? 5.961 6.93 12.32 1 98.81 86 ARG A N 1
ATOM 689 C CA . ARG A 1 86 ? 4.949 7.055 13.367 1 98.81 86 ARG A CA 1
ATOM 690 C C . ARG A 1 86 ? 3.957 8.164 13.039 1 98.81 86 ARG A C 1
ATOM 692 O O . ARG A 1 86 ? 4.355 9.297 12.766 1 98.81 86 ARG A O 1
ATOM 699 N N . ALA A 1 87 ? 2.738 7.785 13.125 1 98.88 87 ALA A N 1
ATOM 700 C CA . ALA A 1 87 ? 1.682 8.727 12.773 1 98.88 87 ALA A CA 1
ATOM 701 C C . ALA A 1 87 ? 1.069 9.359 14.016 1 98.88 87 ALA A C 1
ATOM 703 O O . ALA A 1 87 ? 0.884 8.688 15.039 1 98.88 87 ALA A O 1
ATOM 704 N N . GLU A 1 88 ? 0.733 10.617 13.891 1 98.69 88 GLU A N 1
ATOM 705 C CA . GLU A 1 88 ? 0.035 11.328 14.953 1 98.69 88 GLU A CA 1
ATOM 706 C C . GLU A 1 88 ? -0.999 12.297 14.383 1 98.69 88 GLU A C 1
ATOM 708 O O . GLU A 1 88 ? -0.756 12.938 13.359 1 98.69 88 GLU A O 1
ATOM 713 N N . VAL A 1 89 ? -2.072 12.383 15.117 1 98.56 89 VAL A N 1
ATOM 714 C CA . VAL A 1 89 ? -3.037 13.43 14.805 1 98.56 89 VAL A CA 1
ATOM 715 C C . VAL A 1 89 ? -2.527 14.773 15.328 1 98.56 89 VAL A C 1
ATOM 717 O O . VAL A 1 89 ? -2.135 14.883 16.484 1 98.56 89 VAL A O 1
ATOM 720 N N . ILE A 1 90 ? -2.576 15.781 14.445 1 98.5 90 ILE A N 1
ATOM 721 C CA . ILE A 1 90 ? -2.066 17.094 14.836 1 98.5 90 ILE A CA 1
ATOM 722 C C . ILE A 1 90 ? -3.189 17.906 15.469 1 98.5 90 ILE A C 1
ATOM 724 O O . ILE A 1 90 ? -4.293 17.984 14.922 1 98.5 90 ILE A O 1
ATOM 728 N N . ASN A 1 91 ? -2.885 18.516 16.578 1 97.75 91 ASN A N 1
ATOM 729 C CA . ASN A 1 91 ? -3.814 19.438 17.219 1 97.75 91 ASN A CA 1
ATOM 730 C C . ASN A 1 91 ? -4.035 20.703 16.359 1 97.75 91 ASN A C 1
ATOM 732 O O . ASN A 1 91 ? -3.076 21.391 16.016 1 97.75 91 ASN A O 1
ATOM 736 N N . PRO A 1 92 ? -5.289 21.016 16.094 1 97.12 92 PRO A N 1
ATOM 737 C CA . PRO A 1 92 ? -5.598 22.125 15.18 1 97.12 92 PRO A CA 1
ATOM 738 C C . PRO A 1 92 ? -5.148 23.484 15.734 1 97.12 92 PRO A C 1
ATOM 740 O O . PRO A 1 92 ? -5.086 24.469 14.992 1 97.12 92 PRO A O 1
ATOM 743 N N . ASN A 1 93 ? -4.781 23.578 16.969 1 97 93 ASN A N 1
ATOM 744 C CA . ASN A 1 93 ? -4.418 24.844 17.578 1 97 93 ASN A CA 1
ATOM 745 C C . ASN A 1 93 ? -2.902 25.047 17.625 1 97 93 ASN A C 1
ATOM 747 O O . ASN A 1 93 ? -2.4 25.891 18.344 1 97 93 ASN A O 1
ATOM 751 N N . THR A 1 94 ? -2.188 24.328 16.844 1 97.94 94 THR A N 1
ATOM 752 C CA . THR A 1 94 ? -0.731 24.406 16.891 1 97.94 94 THR A CA 1
ATOM 753 C C . THR A 1 94 ? -0.175 25.031 15.617 1 97.94 94 THR A C 1
ATOM 755 O O . THR A 1 94 ? -0.864 25.094 14.602 1 97.94 94 THR A O 1
ATOM 758 N N . ASN A 1 95 ? 1.07 25.453 15.68 1 98.12 95 ASN A N 1
ATOM 759 C CA . ASN A 1 95 ? 1.795 25.953 14.508 1 98.12 95 ASN A CA 1
ATOM 760 C C . ASN A 1 95 ? 2.037 24.828 13.492 1 98.12 95 ASN A C 1
ATOM 762 O O . ASN A 1 95 ? 2.025 25.078 12.289 1 98.12 95 ASN A O 1
ATOM 766 N N . GLU A 1 96 ? 2.211 23.641 13.961 1 98.25 96 GLU A N 1
ATOM 767 C CA . GLU A 1 96 ? 2.422 22.531 13.055 1 98.25 96 GLU A CA 1
ATOM 768 C C . GLU A 1 96 ? 1.199 22.297 12.172 1 98.25 96 GLU A C 1
ATOM 770 O O . GLU A 1 96 ? 1.334 21.984 10.984 1 98.25 96 GLU A O 1
ATOM 775 N N . PHE A 1 97 ? 0.091 22.469 12.82 1 98.31 97 PHE A N 1
ATOM 776 C CA . PHE A 1 97 ? -1.137 22.297 12.055 1 98.31 97 PHE A CA 1
ATOM 777 C C . PHE A 1 97 ? -1.202 23.297 10.906 1 98.31 97 PHE A C 1
ATOM 779 O O . PHE A 1 97 ? -1.434 22.922 9.758 1 98.31 97 PHE A O 1
ATOM 786 N N . ARG A 1 98 ? -0.958 24.531 11.227 1 98.06 98 ARG A N 1
ATOM 787 C CA . ARG A 1 98 ? -0.992 25.578 10.211 1 98.06 98 ARG A CA 1
ATOM 788 C C . ARG A 1 98 ? 0.037 25.312 9.117 1 98.06 98 ARG A C 1
ATOM 790 O O . ARG A 1 98 ? -0.248 25.5 7.934 1 98.06 98 ARG A O 1
ATOM 797 N N . HIS A 1 99 ? 1.203 24.922 9.531 1 98.69 99 HIS A N 1
ATOM 798 C CA . HIS A 1 99 ? 2.273 24.594 8.594 1 98.69 99 HIS A CA 1
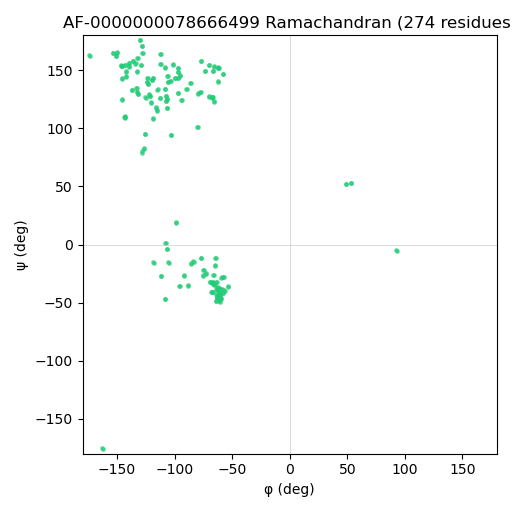ATOM 799 C C . HIS A 1 99 ? 1.876 23.453 7.676 1 98.69 99 HIS A C 1
ATOM 801 O O . HIS A 1 99 ? 2.027 23.547 6.453 1 98.69 99 HIS A O 1
ATOM 807 N N . ALA A 1 100 ? 1.306 22.375 8.227 1 98.69 100 ALA A N 1
ATOM 808 C CA . ALA A 1 100 ? 0.873 21.203 7.465 1 98.69 100 ALA A CA 1
ATOM 809 C C . ALA A 1 100 ? -0.211 21.578 6.457 1 98.69 100 ALA A C 1
ATOM 811 O O . ALA A 1 100 ? -0.141 21.188 5.289 1 98.69 100 ALA A O 1
ATOM 812 N N . VAL A 1 101 ? -1.157 22.344 6.914 1 98.44 101 VAL A N 1
ATOM 813 C CA . VAL A 1 101 ? -2.262 22.766 6.055 1 98.44 101 VAL A CA 1
ATOM 814 C C . VAL A 1 101 ? -1.723 23.578 4.879 1 98.44 101 VAL A C 1
ATOM 816 O O . VAL A 1 101 ? -2.141 23.375 3.736 1 98.44 101 VAL A O 1
ATOM 819 N N . LYS A 1 102 ? -0.82 24.484 5.199 1 98.25 102 LYS A N 1
ATOM 820 C CA . LYS A 1 102 ? -0.219 25.297 4.141 1 98.25 102 LYS A CA 1
ATOM 821 C C . LYS A 1 102 ? 0.497 24.422 3.117 1 98.25 102 LYS A C 1
ATOM 823 O O . LYS A 1 102 ? 0.324 24.594 1.91 1 98.25 102 LYS A O 1
ATOM 828 N N . LEU A 1 103 ? 1.299 23.438 3.543 1 98.56 103 LEU A N 1
ATOM 829 C CA . LEU A 1 103 ? 2.047 22.578 2.645 1 98.56 103 LEU A CA 1
ATOM 830 C C . LEU A 1 103 ? 1.104 21.734 1.781 1 98.56 103 LEU A C 1
ATOM 832 O O . LEU A 1 103 ? 1.312 21.609 0.572 1 98.56 103 LEU A O 1
ATOM 836 N N . LEU A 1 104 ? 0.057 21.188 2.383 1 98.38 104 LEU A N 1
ATOM 837 C CA . LEU A 1 104 ? -0.921 20.375 1.669 1 98.38 104 LEU A CA 1
ATOM 838 C C . LEU A 1 104 ? -1.65 21.203 0.615 1 98.38 104 LEU A C 1
ATOM 840 O O . LEU A 1 104 ? -1.771 20.781 -0.537 1 98.38 104 LEU A O 1
ATOM 844 N N . THR A 1 105 ? -2.078 22.406 1.033 1 97.75 105 THR A N 1
ATOM 845 C CA . THR A 1 105 ? -2.832 23.281 0.133 1 97.75 105 THR A CA 1
ATOM 846 C C . THR A 1 105 ? -1.952 23.75 -1.018 1 97.75 105 THR A C 1
ATOM 848 O O . THR A 1 105 ? -2.406 23.828 -2.16 1 97.75 105 THR A O 1
ATOM 851 N N . ASP A 1 106 ? -0.714 24.078 -0.763 1 97.25 106 ASP A N 1
ATOM 852 C CA . ASP A 1 106 ? 0.21 24.562 -1.788 1 97.25 106 ASP A CA 1
ATOM 853 C C . ASP A 1 106 ? 0.513 23.469 -2.807 1 97.25 106 ASP A C 1
ATOM 855 O O . ASP A 1 106 ? 0.657 23.734 -4 1 97.25 106 ASP A O 1
ATOM 859 N N . LYS A 1 107 ? 0.549 22.219 -2.318 1 96.5 107 LYS A N 1
ATOM 860 C CA . LYS A 1 107 ? 1.007 21.109 -3.15 1 96.5 107 LYS A CA 1
ATOM 861 C C . LYS A 1 107 ? -0.148 20.5 -3.939 1 96.5 107 LYS A C 1
ATOM 863 O O . LYS A 1 107 ? 0.026 20.094 -5.09 1 96.5 107 LYS A O 1
ATOM 868 N N . LEU A 1 108 ? -1.343 20.469 -3.307 1 94.94 108 LEU A N 1
ATOM 869 C CA . LEU A 1 108 ? -2.422 19.656 -3.854 1 94.94 108 LEU A CA 1
ATOM 870 C C . LEU A 1 108 ? -3.594 20.531 -4.289 1 94.94 108 LEU A C 1
ATOM 872 O O . LEU A 1 108 ? -4.281 21.125 -3.453 1 94.94 108 LEU A O 1
ATOM 876 N N . ALA A 1 109 ? -3.938 20.531 -5.574 1 91.19 109 ALA A N 1
ATOM 877 C CA . ALA A 1 109 ? -5.035 21.312 -6.129 1 91.19 109 ALA A CA 1
ATOM 878 C C . ALA A 1 109 ? -6.363 20.938 -5.484 1 91.19 109 ALA A C 1
ATOM 880 O O . ALA A 1 109 ? -7.262 21.766 -5.359 1 91.19 109 ALA A O 1
ATOM 881 N N . TYR A 1 110 ? -6.449 19.781 -5.066 1 89.75 110 TYR A N 1
ATOM 882 C CA . TYR A 1 110 ? -7.645 19.266 -4.414 1 89.75 110 TYR A CA 1
ATOM 883 C C . TYR A 1 110 ? -8.07 20.156 -3.26 1 89.75 110 TYR A C 1
ATOM 885 O O . TYR A 1 110 ? -9.258 20.422 -3.074 1 89.75 110 TYR A O 1
ATOM 893 N N . TYR A 1 111 ? -7.133 20.672 -2.594 1 93.69 111 TYR A N 1
ATOM 894 C CA . TYR A 1 111 ? -7.449 21.391 -1.368 1 93.69 111 TYR A CA 1
ATOM 895 C C . TYR A 1 111 ? -7.816 22.844 -1.668 1 93.69 111 TYR A C 1
ATOM 897 O O . TYR A 1 111 ? -8.352 23.547 -0.807 1 93.69 111 TYR A O 1
ATOM 905 N N . LYS A 1 112 ? -7.496 23.297 -2.82 1 90.5 112 LYS A N 1
ATOM 906 C CA . LYS A 1 112 ? -7.992 24.609 -3.238 1 90.5 112 LYS A CA 1
ATOM 907 C C . LYS A 1 112 ? -9.5 24.594 -3.445 1 90.5 112 LYS A C 1
ATOM 909 O O . LYS A 1 112 ? -10.195 25.562 -3.135 1 90.5 112 LYS A O 1
ATOM 914 N N . LYS A 1 113 ? -10 23.453 -3.867 1 88.88 113 LYS A N 1
ATOM 915 C CA . LYS A 1 113 ? -11.43 23.281 -4.121 1 88.88 113 LYS A CA 1
ATOM 916 C C . LYS A 1 113 ? -12.148 22.75 -2.891 1 88.88 113 LYS A C 1
ATOM 918 O O . LYS A 1 113 ? -13.344 23 -2.697 1 88.88 113 LYS A O 1
ATOM 923 N N . ASN A 1 114 ? -11.367 22.031 -2.098 1 91.69 114 ASN A N 1
ATOM 924 C CA . ASN A 1 114 ? -11.898 21.406 -0.893 1 91.69 114 ASN A CA 1
ATOM 925 C C . ASN A 1 114 ? -11.062 21.75 0.336 1 91.69 114 ASN A C 1
ATOM 927 O O . ASN A 1 114 ? -10.305 20.922 0.832 1 91.69 114 ASN A O 1
ATOM 931 N N . PRO A 1 115 ? -11.289 22.906 0.864 1 94.88 115 PRO A N 1
ATOM 932 C CA . PRO A 1 115 ? -10.461 23.328 1.994 1 94.88 115 PRO A CA 1
ATOM 933 C C . PRO A 1 115 ? -10.531 22.359 3.174 1 94.88 115 PRO A C 1
ATOM 935 O O . PRO A 1 115 ? -11.602 21.812 3.449 1 94.88 115 PRO A O 1
ATOM 938 N N . ILE A 1 116 ? -9.477 22.234 3.857 1 96.12 116 ILE A N 1
ATOM 939 C CA . ILE A 1 116 ? -9.375 21.359 5.02 1 96.12 116 ILE A CA 1
ATOM 940 C C . ILE A 1 116 ? -10.203 21.938 6.168 1 96.12 116 ILE A C 1
ATOM 942 O O . ILE A 1 116 ? -10.055 23.094 6.527 1 96.12 116 ILE A O 1
ATOM 946 N N . SER A 1 117 ? -11.055 21.062 6.664 1 94.12 117 SER A N 1
ATOM 947 C CA . SER A 1 117 ? -11.914 21.438 7.777 1 94.12 117 SER A CA 1
ATOM 948 C C . SER A 1 117 ? -11.688 20.531 8.984 1 94.12 117 SER A C 1
ATOM 950 O O . SER A 1 117 ? -11.961 19.328 8.922 1 94.12 117 SER A O 1
ATOM 952 N N . PRO A 1 118 ? -11.344 21.047 10.086 1 92 118 PRO A N 1
ATOM 953 C CA . PRO A 1 118 ? -11.094 20.234 11.281 1 92 118 PRO A CA 1
ATOM 954 C C . PRO A 1 118 ? -12.344 19.531 11.789 1 92 118 PRO A C 1
ATOM 956 O O . PRO A 1 118 ? -12.25 18.609 12.602 1 92 118 PRO A O 1
ATOM 959 N N . ASP A 1 119 ? -13.5 19.938 11.398 1 92.44 119 ASP A N 1
ATOM 960 C CA . ASP A 1 119 ? -14.742 19.297 11.82 1 92.44 119 ASP A CA 1
ATOM 961 C C . ASP A 1 119 ? -14.961 17.969 11.086 1 92.44 119 ASP A C 1
ATOM 963 O O . ASP A 1 119 ? -15.617 17.078 11.609 1 92.44 119 ASP A O 1
ATOM 967 N N . LYS A 1 120 ? -14.414 17.859 9.961 1 93.88 120 LYS A N 1
ATOM 968 C CA . LYS A 1 120 ? -14.703 16.688 9.133 1 93.88 120 LYS A CA 1
ATOM 969 C C . LYS A 1 120 ? -13.477 15.789 9.008 1 93.88 120 LYS A C 1
ATOM 971 O O . LYS A 1 120 ? -13.609 14.594 8.742 1 93.88 120 LYS A O 1
ATOM 976 N N . SER A 1 121 ? -12.352 16.406 9.133 1 96.94 121 SER A N 1
ATOM 977 C CA . SER A 1 121 ? -11.125 15.672 8.852 1 96.94 121 SER A CA 1
ATOM 978 C C . SER A 1 121 ? -10.07 15.914 9.922 1 96.94 121 SER A C 1
ATOM 980 O O . SER A 1 121 ? -10.164 16.875 10.688 1 96.94 121 SER A O 1
ATOM 982 N N . GLU A 1 122 ? -9.203 14.969 10.016 1 98.38 122 GLU A N 1
ATOM 983 C CA . GLU A 1 122 ? -7.996 15.117 10.82 1 98.38 122 GLU A CA 1
ATOM 984 C C . GLU A 1 122 ? -6.766 15.32 9.945 1 98.38 122 GLU A C 1
ATOM 986 O O . GLU A 1 122 ? -6.688 14.773 8.844 1 98.38 122 GLU A O 1
ATOM 991 N N . VAL A 1 123 ? -5.848 16.125 10.43 1 98.75 123 VAL A N 1
ATOM 992 C CA . VAL A 1 123 ? -4.535 16.234 9.805 1 98.75 123 VAL A CA 1
ATOM 993 C C . VAL A 1 123 ? -3.541 15.336 10.539 1 98.75 123 VAL A C 1
ATOM 995 O O . VAL A 1 123 ? -3.434 15.383 11.766 1 98.75 123 VAL A O 1
ATOM 998 N N . ILE A 1 124 ? -2.822 14.539 9.773 1 98.88 124 ILE A N 1
ATOM 999 C CA . ILE A 1 124 ? -1.908 13.539 10.312 1 98.88 124 ILE A CA 1
ATOM 1000 C C . ILE A 1 124 ? -0.472 13.891 9.938 1 98.88 124 ILE A C 1
ATOM 1002 O O . ILE A 1 124 ? -0.204 14.281 8.797 1 98.88 124 ILE A O 1
ATOM 1006 N N . SER A 1 125 ? 0.378 13.82 10.875 1 98.88 125 SER A N 1
ATOM 1007 C CA . SER A 1 125 ? 1.811 13.836 10.602 1 98.88 125 SER A CA 1
ATOM 1008 C C . SER A 1 125 ? 2.414 12.438 10.727 1 98.88 125 SER A C 1
ATOM 1010 O O . SER A 1 125 ? 2.021 11.664 11.602 1 98.88 125 SER A O 1
ATOM 1012 N N . ILE A 1 126 ? 3.314 12.125 9.852 1 98.88 126 ILE A N 1
ATOM 1013 C CA . ILE A 1 126 ? 4.09 10.891 9.922 1 98.88 126 ILE A CA 1
ATOM 1014 C C . ILE A 1 126 ? 5.574 11.227 10.055 1 98.88 126 ILE A C 1
ATOM 1016 O O . ILE A 1 126 ? 6.199 11.711 9.109 1 98.88 126 ILE A O 1
ATOM 1020 N N . ALA A 1 127 ? 6.098 10.984 11.227 1 98.75 127 ALA A N 1
ATOM 1021 C CA . ALA A 1 127 ? 7.535 11.125 11.438 1 98.75 127 ALA A CA 1
ATOM 1022 C C . ALA A 1 127 ? 8.289 9.914 10.906 1 98.75 127 ALA A C 1
ATOM 1024 O O . ALA A 1 127 ? 7.988 8.773 11.281 1 98.75 127 ALA A O 1
ATOM 1025 N N . LEU A 1 128 ? 9.305 10.133 10.117 1 98.56 128 LEU A N 1
ATOM 1026 C CA . LEU A 1 128 ? 9.992 9.039 9.438 1 98.56 128 LEU A CA 1
ATOM 1027 C C . LEU A 1 128 ? 11.07 8.438 10.328 1 98.56 128 LEU A C 1
ATOM 1029 O O . LEU A 1 128 ? 11.781 9.164 11.023 1 98.56 128 LEU A O 1
ATOM 1033 N N . ILE A 1 129 ? 11.156 7.18 10.297 1 98.19 129 ILE A N 1
ATOM 1034 C CA . ILE A 1 129 ? 12.133 6.441 11.094 1 98.19 129 ILE A CA 1
ATOM 1035 C C . ILE A 1 129 ? 13.219 5.871 10.188 1 98.19 129 ILE A C 1
ATOM 1037 O O . ILE A 1 129 ? 14.406 5.988 10.484 1 98.19 129 ILE A O 1
ATOM 1041 N N . SER A 1 130 ? 12.859 5.242 9.086 1 98.38 130 SER A N 1
ATOM 1042 C CA . SER A 1 130 ? 13.781 4.637 8.133 1 98.38 130 SER A CA 1
ATOM 1043 C C . SER A 1 130 ? 13.18 4.582 6.734 1 98.38 130 SER A C 1
ATOM 1045 O O . SER A 1 130 ? 11.992 4.863 6.559 1 98.38 130 SER A O 1
ATOM 1047 N N . ASN A 1 131 ? 14.055 4.344 5.789 1 98.31 131 ASN A N 1
ATOM 1048 C CA . ASN A 1 131 ? 13.586 4.164 4.422 1 98.31 131 ASN A CA 1
ATOM 1049 C C . ASN A 1 131 ? 14.328 3.037 3.713 1 98.31 131 ASN A C 1
ATOM 1051 O O . ASN A 1 131 ? 15.406 2.631 4.148 1 98.31 131 ASN A O 1
ATOM 1055 N N . SER A 1 132 ? 13.656 2.512 2.727 1 97.62 132 SER A N 1
ATOM 1056 C CA . SER A 1 132 ? 14.219 1.589 1.743 1 97.62 132 SER A CA 1
ATOM 1057 C C . SER A 1 132 ? 13.836 2 0.323 1 97.62 132 SER A C 1
ATOM 1059 O O . SER A 1 132 ? 12.703 2.402 0.069 1 97.62 132 SER A O 1
ATOM 1061 N N . LYS A 1 133 ? 14.82 2.037 -0.523 1 96.88 133 LYS A N 1
ATOM 1062 C CA . LYS A 1 133 ? 14.492 2.461 -1.882 1 96.88 133 LYS A CA 1
ATOM 1063 C C . LYS A 1 133 ? 15.031 1.471 -2.91 1 96.88 133 LYS A C 1
ATOM 1065 O O . LYS A 1 133 ? 15.945 0.697 -2.617 1 96.88 133 LYS A O 1
ATOM 1070 N N . TRP A 1 134 ? 14.422 1.417 -4.066 1 94.25 134 TRP A N 1
ATOM 1071 C CA . TRP A 1 134 ? 14.828 0.578 -5.188 1 94.25 134 TRP A CA 1
ATOM 1072 C C . TRP A 1 134 ? 14.609 1.301 -6.512 1 94.25 134 TRP A C 1
ATOM 1074 O O . TRP A 1 134 ? 13.828 2.252 -6.586 1 94.25 134 TRP A O 1
ATOM 1084 N N . GLU A 1 135 ? 15.359 0.919 -7.477 1 92.25 135 GLU A N 1
ATOM 1085 C CA . GLU A 1 135 ? 15.203 1.308 -8.875 1 92.25 135 GLU A CA 1
ATOM 1086 C C . GLU A 1 135 ? 15.555 0.153 -9.812 1 92.25 135 GLU A C 1
ATOM 1088 O O . GLU A 1 135 ? 16.719 -0.245 -9.914 1 92.25 135 GLU A O 1
ATOM 1093 N N . LEU A 1 136 ? 14.516 -0.374 -10.453 1 84.25 136 LEU A N 1
ATOM 1094 C CA . LEU A 1 136 ? 14.711 -1.52 -11.336 1 84.25 136 LEU A CA 1
ATOM 1095 C C . LEU A 1 136 ? 14.836 -1.07 -12.789 1 84.25 136 LEU A C 1
ATOM 1097 O O . LEU A 1 136 ? 14.297 -0.03 -13.172 1 84.25 136 LEU A O 1
ATOM 1101 N N . PRO A 1 137 ? 15.594 -1.792 -13.562 1 78.44 137 PRO A N 1
ATOM 1102 C CA . PRO A 1 137 ? 15.695 -1.463 -14.992 1 78.44 137 PRO A CA 1
ATOM 1103 C C . PRO A 1 137 ? 14.359 -1.595 -15.719 1 78.44 137 PRO A C 1
ATOM 1105 O O . PRO A 1 137 ? 13.5 -2.367 -15.297 1 78.44 137 PRO A O 1
ATOM 1108 N N . PRO A 1 138 ? 14.281 -0.719 -16.828 1 71 138 PRO A N 1
ATOM 1109 C CA . PRO A 1 138 ? 13.062 -0.85 -17.625 1 71 138 PRO A CA 1
ATOM 1110 C C . PRO A 1 138 ? 12.922 -2.232 -18.266 1 71 138 PRO A C 1
ATOM 1112 O O . PRO A 1 138 ? 13.906 -2.957 -18.406 1 71 138 PRO A O 1
ATOM 1115 N N . ASP A 1 139 ? 11.57 -2.764 -18.578 1 65.5 139 ASP A N 1
ATOM 1116 C CA . ASP A 1 139 ? 11.336 -4.051 -19.219 1 65.5 139 ASP A CA 1
ATOM 1117 C C . ASP A 1 139 ? 11.969 -4.098 -20.609 1 65.5 139 ASP A C 1
ATOM 1119 O O . ASP A 1 139 ? 12.008 -3.084 -21.312 1 65.5 139 ASP A O 1
ATOM 1123 N N . MET B 1 1 ? -16.344 -18.125 -1.882 1 84 1 MET B N 1
ATOM 1124 C CA . MET B 1 1 ? -15.516 -17.359 -2.811 1 84 1 MET B CA 1
ATOM 1125 C C . MET B 1 1 ? -16.109 -15.969 -3.041 1 84 1 MET B C 1
ATOM 1127 O O . MET B 1 1 ? -17.328 -15.828 -3.221 1 84 1 MET B O 1
ATOM 1131 N N . LEU B 1 2 ? -15.133 -14.883 -2.898 1 91.12 2 LEU B N 1
ATOM 1132 C CA . LEU B 1 2 ? -15.625 -13.516 -3.07 1 91.12 2 LEU B CA 1
ATOM 1133 C C . LEU B 1 2 ? -16.094 -13.281 -4.504 1 91.12 2 LEU B C 1
ATOM 1135 O O . LEU B 1 2 ? -15.367 -13.609 -5.453 1 91.12 2 LEU B O 1
ATOM 1139 N N . LYS B 1 3 ? -17.359 -12.875 -4.676 1 91.75 3 LYS B N 1
ATOM 1140 C CA . LYS B 1 3 ? -17.891 -12.586 -6.004 1 91.75 3 LYS B CA 1
ATOM 1141 C C . LYS B 1 3 ? -17.75 -11.109 -6.34 1 91.75 3 LYS B C 1
ATOM 1143 O O . LYS B 1 3 ? -18.203 -10.25 -5.582 1 91.75 3 LYS B O 1
ATOM 1148 N N . LEU B 1 4 ? -17.078 -10.898 -7.477 1 96.56 4 LEU B N 1
ATOM 1149 C CA . LEU B 1 4 ? -16.875 -9.523 -7.934 1 96.56 4 LEU B CA 1
ATOM 1150 C C . LEU B 1 4 ? -17.734 -9.227 -9.156 1 96.56 4 LEU B C 1
ATOM 1152 O O . LEU B 1 4 ? -18.062 -10.133 -9.93 1 96.56 4 LEU B O 1
ATOM 1156 N N . GLU B 1 5 ? -18.078 -7.945 -9.305 1 96.75 5 GLU B N 1
ATOM 1157 C CA . GLU B 1 5 ? -18.766 -7.523 -10.523 1 96.75 5 GLU B CA 1
ATOM 1158 C C . GLU B 1 5 ? -17.828 -7.566 -11.727 1 96.75 5 GLU B C 1
ATOM 1160 O O . GLU B 1 5 ? -16.609 -7.457 -11.578 1 96.75 5 GLU B O 1
ATOM 1165 N N . ASP B 1 6 ? -18.375 -7.719 -12.898 1 97.38 6 ASP B N 1
ATOM 1166 C CA . ASP B 1 6 ? -17.609 -7.809 -14.133 1 97.38 6 ASP B CA 1
ATOM 1167 C C . ASP B 1 6 ? -16.703 -6.59 -14.305 1 97.38 6 ASP B C 1
ATOM 1169 O O . ASP B 1 6 ? -15.555 -6.719 -14.742 1 97.38 6 ASP B O 1
ATOM 1173 N N . LYS B 1 7 ? -17.203 -5.41 -13.961 1 96.81 7 LYS B N 1
ATOM 1174 C CA . LYS B 1 7 ? -16.422 -4.188 -14.133 1 96.81 7 LYS B CA 1
ATOM 1175 C C . LYS B 1 7 ? -15.203 -4.188 -13.219 1 96.81 7 LYS B C 1
ATOM 1177 O O . LYS B 1 7 ? -14.156 -3.65 -13.578 1 96.81 7 LYS B O 1
ATOM 1182 N N . ASP B 1 8 ? -15.352 -4.766 -12.008 1 97.5 8 ASP B N 1
ATOM 1183 C CA . ASP B 1 8 ? -14.234 -4.863 -11.078 1 97.5 8 ASP B CA 1
ATOM 1184 C C . ASP B 1 8 ? -13.164 -5.82 -11.594 1 97.5 8 ASP B C 1
ATOM 1186 O O . ASP B 1 8 ? -11.969 -5.527 -11.516 1 97.5 8 ASP B O 1
ATOM 1190 N N . VAL B 1 9 ? -13.656 -6.922 -12.164 1 98.06 9 VAL B N 1
ATOM 1191 C CA . VAL B 1 9 ? -12.742 -7.902 -12.742 1 98.06 9 VAL B CA 1
ATOM 1192 C C . VAL B 1 9 ? -11.977 -7.277 -13.906 1 98.06 9 VAL B C 1
ATOM 1194 O O . VAL B 1 9 ? -10.766 -7.457 -14.023 1 98.06 9 VAL B O 1
ATOM 1197 N N . GLN B 1 10 ? -12.641 -6.57 -14.742 1 97.88 10 GLN B N 1
ATOM 1198 C CA . GLN B 1 10 ? -12.008 -5.883 -15.867 1 97.88 10 GLN B CA 1
ATOM 1199 C C . GLN B 1 10 ? -10.969 -4.875 -15.383 1 97.88 10 GLN B C 1
ATOM 1201 O O . GLN B 1 10 ? -9.883 -4.773 -15.953 1 97.88 10 GLN B O 1
ATOM 1206 N N . PHE B 1 11 ? -11.312 -4.152 -14.32 1 97.19 11 PHE B N 1
ATOM 1207 C CA . PHE B 1 11 ? -10.398 -3.18 -13.727 1 97.19 11 PHE B CA 1
ATOM 1208 C C . PHE B 1 11 ? -9.133 -3.863 -13.227 1 97.19 11 PHE B C 1
ATOM 1210 O O . PHE B 1 11 ? -8.023 -3.459 -13.57 1 97.19 11 PHE B O 1
ATOM 1217 N N . LEU B 1 12 ? -9.312 -4.957 -12.5 1 98.19 12 LEU B N 1
ATOM 1218 C CA . LEU B 1 12 ? -8.18 -5.688 -11.953 1 98.19 12 LEU B CA 1
ATOM 1219 C C . LEU B 1 12 ? -7.293 -6.227 -13.07 1 98.19 12 LEU B C 1
ATOM 1221 O O . LEU B 1 12 ? -6.066 -6.234 -12.953 1 98.19 12 LEU B O 1
ATOM 1225 N N . ASN B 1 13 ? -7.938 -6.664 -14.141 1 97.69 13 ASN B N 1
ATOM 1226 C CA . ASN B 1 13 ? -7.184 -7.25 -15.242 1 97.69 13 ASN B CA 1
ATOM 1227 C C . ASN B 1 13 ? -6.461 -6.18 -16.062 1 97.69 13 ASN B C 1
ATOM 1229 O O . ASN B 1 13 ? -5.48 -6.473 -16.75 1 97.69 13 ASN B O 1
ATOM 1233 N N . SER B 1 14 ? -6.914 -4.934 -16 1 96.5 14 SER B N 1
ATOM 1234 C CA . SER B 1 14 ? -6.312 -3.852 -16.766 1 96.5 14 SER B CA 1
ATOM 1235 C C . SER B 1 14 ? -5.098 -3.271 -16.062 1 96.5 14 SER B C 1
ATOM 1237 O O . SER B 1 14 ? -4.312 -2.531 -16.656 1 96.5 14 SER B O 1
ATOM 1239 N N . MET B 1 15 ? -4.969 -3.592 -14.797 1 95.31 15 MET B N 1
ATOM 1240 C CA . MET B 1 15 ? -3.848 -3.115 -14 1 95.31 15 MET B CA 1
ATOM 1241 C C . MET B 1 15 ? -2.789 -4.203 -13.844 1 95.31 15 MET B C 1
ATOM 1243 O O . MET B 1 15 ? -3.096 -5.391 -13.953 1 95.31 15 MET B O 1
ATOM 1247 N N . ASN B 1 16 ? -1.543 -3.697 -13.602 1 95.25 16 ASN B N 1
ATOM 1248 C CA . ASN B 1 16 ? -0.47 -4.676 -13.453 1 95.25 16 ASN B CA 1
ATOM 1249 C C . ASN B 1 16 ? 0.172 -4.598 -12.07 1 95.25 16 ASN B C 1
ATOM 1251 O O . ASN B 1 16 ? 0.918 -5.496 -11.68 1 95.25 16 ASN B O 1
ATOM 1255 N N . VAL B 1 17 ? -0.13 -3.461 -11.383 1 96.56 17 VAL B N 1
ATOM 1256 C CA . VAL B 1 17 ? 0.572 -3.219 -10.125 1 96.56 17 VAL B CA 1
ATOM 1257 C C . VAL B 1 17 ? -0.437 -3.051 -8.992 1 96.56 17 VAL B C 1
ATOM 1259 O O . VAL B 1 17 ? -1.507 -2.469 -9.188 1 96.56 17 VAL B O 1
ATOM 1262 N N . ALA B 1 18 ? -0.191 -3.609 -7.891 1 98.19 18 ALA B N 1
ATOM 1263 C CA . ALA B 1 18 ? -0.891 -3.418 -6.621 1 98.19 18 ALA B CA 1
ATOM 1264 C C . ALA B 1 18 ? 0.088 -3.084 -5.5 1 98.19 18 ALA B C 1
ATOM 1266 O O . ALA B 1 18 ? 1.305 -3.148 -5.688 1 98.19 18 ALA B O 1
ATOM 1267 N N . ARG B 1 19 ? -0.379 -2.605 -4.402 1 98.75 19 ARG B N 1
ATOM 1268 C CA . ARG B 1 19 ? 0.444 -2.469 -3.207 1 98.75 19 ARG B CA 1
ATOM 1269 C C . ARG B 1 19 ? -0.022 -3.42 -2.109 1 98.75 19 ARG B C 1
ATOM 1271 O O . ARG B 1 19 ? -1.205 -3.449 -1.767 1 98.75 19 ARG B O 1
ATOM 1278 N N . LEU B 1 20 ? 0.894 -4.199 -1.634 1 98.94 20 LEU B N 1
ATOM 1279 C CA . LEU B 1 20 ? 0.659 -5.281 -0.687 1 98.94 20 LEU B CA 1
ATOM 1280 C C . LEU B 1 20 ? 1.164 -4.91 0.703 1 98.94 20 LEU B C 1
ATOM 1282 O O . LEU B 1 20 ? 2.326 -4.531 0.865 1 98.94 20 LEU B O 1
ATOM 1286 N N . ALA B 1 21 ? 0.277 -5 1.663 1 98.94 21 ALA B N 1
ATOM 1287 C CA . ALA B 1 21 ? 0.65 -4.758 3.055 1 98.94 21 ALA B CA 1
ATOM 1288 C C . ALA B 1 21 ? 0.661 -6.059 3.854 1 98.94 21 ALA B C 1
ATOM 1290 O O . ALA B 1 21 ? -0.248 -6.883 3.723 1 98.94 21 ALA B O 1
ATOM 1291 N N . THR B 1 22 ? 1.667 -6.258 4.609 1 98.94 22 THR B N 1
ATOM 1292 C CA . THR B 1 22 ? 1.84 -7.363 5.547 1 98.94 22 THR B CA 1
ATOM 1293 C C . THR B 1 22 ? 2.213 -6.844 6.934 1 98.94 22 THR B C 1
ATOM 1295 O O . THR B 1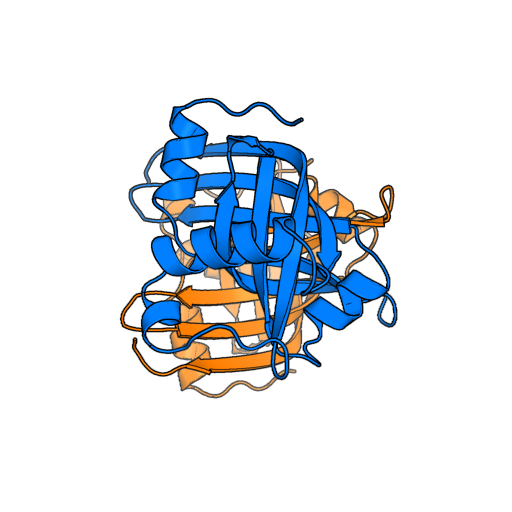 22 ? 2.428 -5.645 7.113 1 98.94 22 THR B O 1
ATOM 1298 N N . ILE B 1 23 ? 2.217 -7.738 7.934 1 98.81 23 ILE B N 1
ATOM 1299 C CA . ILE B 1 23 ? 2.586 -7.34 9.289 1 98.81 23 ILE B CA 1
ATOM 1300 C C . ILE B 1 23 ? 3.967 -7.895 9.633 1 98.81 23 ILE B C 1
ATOM 1302 O O . ILE B 1 23 ? 4.211 -9.094 9.484 1 98.81 23 ILE B O 1
ATOM 1306 N N . ASP B 1 24 ? 4.828 -6.988 9.984 1 98.44 24 ASP B N 1
ATOM 1307 C CA . ASP B 1 24 ? 6.062 -7.383 10.656 1 98.44 24 ASP B CA 1
ATOM 1308 C C . ASP B 1 24 ? 5.82 -7.648 12.141 1 98.44 24 ASP B C 1
ATOM 1310 O O . ASP B 1 24 ? 5.809 -6.715 12.945 1 98.44 24 ASP B O 1
ATOM 1314 N N . ASN B 1 25 ? 5.711 -8.828 12.539 1 96.19 25 ASN B N 1
ATOM 1315 C CA . ASN B 1 25 ? 5.336 -9.18 13.898 1 96.19 25 ASN B CA 1
ATOM 1316 C C . ASN B 1 25 ? 6.438 -8.828 14.898 1 96.19 25 ASN B C 1
ATOM 1318 O O . ASN B 1 25 ? 6.152 -8.469 16.047 1 96.19 25 ASN B O 1
ATOM 1322 N N . GLU B 1 26 ? 7.645 -8.93 14.43 1 95.94 26 GLU B N 1
ATOM 1323 C CA . GLU B 1 26 ? 8.758 -8.609 15.32 1 95.94 26 GLU B CA 1
ATOM 1324 C C . GLU B 1 26 ? 8.727 -7.145 15.742 1 95.94 26 GLU B C 1
ATOM 1326 O O . GLU B 1 26 ? 9.016 -6.812 16.891 1 95.94 26 GLU B O 1
ATOM 1331 N N . ARG B 1 27 ? 8.258 -6.309 14.891 1 96.12 27 ARG B N 1
ATOM 1332 C CA . ARG B 1 27 ? 8.258 -4.875 15.172 1 96.12 27 ARG B CA 1
ATOM 1333 C C . ARG B 1 27 ? 6.848 -4.383 15.484 1 96.12 27 ARG B C 1
ATOM 1335 O O . ARG B 1 27 ? 6.652 -3.207 15.805 1 96.12 27 ARG B O 1
ATOM 1342 N N . ASN B 1 28 ? 5.91 -5.336 15.359 1 97.25 28 ASN B N 1
ATOM 1343 C CA . ASN B 1 28 ? 4.512 -4.93 15.461 1 97.25 28 ASN B CA 1
ATOM 1344 C C . ASN B 1 28 ? 4.211 -3.727 14.57 1 97.25 28 ASN B C 1
ATOM 1346 O O . ASN B 1 28 ? 3.678 -2.719 15.039 1 97.25 28 ASN B O 1
ATOM 1350 N N . ALA B 1 29 ? 4.562 -3.822 13.32 1 98.56 29 ALA B N 1
ATOM 1351 C CA . ALA B 1 29 ? 4.445 -2.734 12.352 1 98.56 29 ALA B CA 1
ATOM 1352 C C . ALA B 1 29 ? 4.02 -3.262 10.984 1 98.56 29 ALA B C 1
ATOM 1354 O O . ALA B 1 29 ? 4.316 -4.406 10.633 1 98.56 29 ALA B O 1
ATOM 1355 N N . PRO B 1 30 ? 3.295 -2.441 10.258 1 98.88 30 PRO B N 1
ATOM 1356 C CA . PRO B 1 30 ? 2.98 -2.854 8.891 1 98.88 30 PRO B CA 1
ATOM 1357 C C . PRO B 1 30 ? 4.16 -2.672 7.934 1 98.88 30 PRO B C 1
ATOM 1359 O O . PRO B 1 30 ? 5.125 -1.979 8.266 1 98.88 30 PRO B O 1
ATOM 1362 N N . HIS B 1 31 ? 4.168 -3.375 6.867 1 98.94 31 HIS B N 1
ATOM 1363 C CA . HIS B 1 31 ? 5.098 -3.301 5.746 1 98.94 31 HIS B CA 1
ATOM 1364 C C . HIS B 1 31 ? 4.355 -3.26 4.418 1 98.94 31 HIS B C 1
ATOM 1366 O O . HIS B 1 31 ? 3.451 -4.062 4.18 1 98.94 31 HIS B O 1
ATOM 1372 N N . VAL B 1 32 ? 4.684 -2.293 3.539 1 98.94 32 VAL B N 1
ATOM 1373 C CA . VAL B 1 32 ? 3.934 -2.164 2.295 1 98.94 32 VAL B CA 1
ATOM 1374 C C . VAL B 1 32 ? 4.902 -2.012 1.122 1 98.94 32 VAL B C 1
ATOM 1376 O O . VAL B 1 32 ? 5.867 -1.25 1.202 1 98.94 32 VAL B O 1
ATOM 1379 N N . VAL B 1 33 ? 4.645 -2.738 0.042 1 98.5 33 VAL B N 1
ATOM 1380 C CA . VAL B 1 33 ? 5.484 -2.682 -1.149 1 98.5 33 VAL B CA 1
ATOM 1381 C C . VAL B 1 33 ? 4.625 -2.879 -2.396 1 98.5 33 VAL B C 1
ATOM 1383 O O . VAL B 1 33 ? 3.559 -3.494 -2.334 1 98.5 33 VAL B O 1
ATOM 1386 N N . PRO B 1 34 ? 5.113 -2.332 -3.498 1 97.69 34 PRO B N 1
ATOM 1387 C CA . PRO B 1 34 ? 4.434 -2.664 -4.754 1 97.69 34 PRO B CA 1
ATOM 1388 C C . PRO B 1 34 ? 4.723 -4.09 -5.219 1 97.69 34 PRO B C 1
ATOM 1390 O O . PRO B 1 34 ? 5.805 -4.621 -4.965 1 97.69 34 PRO B O 1
ATOM 1393 N N . ILE B 1 35 ? 3.764 -4.656 -5.891 1 97 35 ILE B N 1
ATOM 1394 C CA . ILE B 1 35 ? 3.906 -5.973 -6.504 1 97 35 ILE B CA 1
ATOM 1395 C C . ILE B 1 35 ? 3.236 -5.98 -7.875 1 97 35 ILE B C 1
ATOM 1397 O O . ILE B 1 35 ? 2.332 -5.18 -8.133 1 97 35 ILE B O 1
ATOM 1401 N N . ILE B 1 36 ? 3.727 -6.836 -8.727 1 96.19 36 ILE B N 1
ATOM 1402 C CA . ILE B 1 36 ? 2.959 -7.172 -9.922 1 96.19 36 ILE B CA 1
ATOM 1403 C C . ILE B 1 36 ? 2.189 -8.469 -9.688 1 96.19 36 ILE B C 1
ATOM 1405 O O . ILE B 1 36 ? 2.605 -9.312 -8.883 1 96.19 36 ILE B O 1
ATOM 1409 N N . TYR B 1 37 ? 1.058 -8.586 -10.398 1 98.25 37 TYR B N 1
ATOM 1410 C CA . TYR B 1 37 ? 0.164 -9.68 -10.031 1 98.25 37 TYR B CA 1
ATOM 1411 C C . TYR B 1 37 ? -0.629 -10.156 -11.242 1 98.25 37 TYR B C 1
ATOM 1413 O O . TYR B 1 37 ? -0.691 -9.469 -12.266 1 98.25 37 TYR B O 1
ATOM 1421 N N . ALA B 1 38 ? -1.157 -11.336 -11.086 1 98.75 38 ALA B N 1
ATOM 1422 C CA . ALA B 1 38 ? -2.277 -11.82 -11.891 1 98.75 38 ALA B CA 1
ATOM 1423 C C . ALA B 1 38 ? -3.49 -12.117 -11.016 1 98.75 38 ALA B C 1
ATOM 1425 O O . ALA B 1 38 ? -3.348 -12.586 -9.883 1 98.75 38 ALA B O 1
ATOM 1426 N N . PHE B 1 39 ? -4.656 -11.82 -11.547 1 98.75 39 PHE B N 1
ATOM 1427 C CA . PHE B 1 39 ? -5.902 -12.07 -10.828 1 98.75 39 PHE B CA 1
ATOM 1428 C C . PHE B 1 39 ? -6.652 -13.242 -11.445 1 98.75 39 PHE B C 1
ATOM 1430 O O . PHE B 1 39 ? -6.824 -13.305 -12.664 1 98.75 39 PHE B O 1
ATOM 1437 N N . ASP B 1 40 ? -7.004 -14.172 -10.594 1 98.38 40 ASP B N 1
ATOM 1438 C CA . ASP B 1 40 ? -7.801 -15.328 -10.984 1 98.38 40 ASP B CA 1
ATOM 1439 C C . ASP B 1 40 ? -9.25 -15.172 -10.539 1 98.38 40 ASP B C 1
ATOM 1441 O O . ASP B 1 40 ? -9.617 -15.562 -9.43 1 98.38 40 ASP B O 1
ATOM 1445 N N . ASN B 1 41 ? -10.086 -14.672 -11.406 1 96.94 41 ASN B N 1
ATOM 1446 C CA . ASN B 1 41 ? -11.477 -14.406 -11.07 1 96.94 41 ASN B CA 1
ATOM 1447 C C . ASN B 1 41 ? -12.219 -15.688 -10.688 1 96.94 41 ASN B C 1
ATOM 1449 O O . ASN B 1 41 ? -13.008 -15.703 -9.742 1 96.94 41 ASN B O 1
ATOM 1453 N N . LYS B 1 42 ? -11.938 -16.766 -11.352 1 95.75 42 LYS B N 1
ATOM 1454 C CA . LYS B 1 42 ? -12.641 -18.031 -11.125 1 95.75 42 LYS B CA 1
ATOM 1455 C C . LYS B 1 42 ? -12.422 -18.516 -9.703 1 95.75 42 LYS B C 1
ATOM 1457 O O . LYS B 1 42 ? -13.352 -19.031 -9.07 1 95.75 42 LYS B O 1
ATOM 1462 N N . ASN B 1 43 ? -11.234 -18.312 -9.164 1 97 43 ASN B N 1
ATOM 1463 C CA . ASN B 1 43 ? -10.906 -18.828 -7.836 1 97 43 ASN B CA 1
ATOM 1464 C C . ASN B 1 43 ? -10.828 -17.688 -6.809 1 97 43 ASN B C 1
ATOM 1466 O O . ASN B 1 43 ? -10.531 -17.938 -5.637 1 97 43 ASN B O 1
ATOM 1470 N N . SER B 1 44 ? -11.07 -16.438 -7.191 1 97.38 44 SER B N 1
ATOM 1471 C CA . SER B 1 44 ? -11.016 -15.266 -6.328 1 97.38 44 SER B CA 1
ATOM 1472 C C . SER B 1 44 ? -9.68 -15.18 -5.598 1 97.38 44 SER B C 1
ATOM 1474 O O . SER B 1 44 ? -9.641 -15.047 -4.371 1 97.38 44 SER B O 1
ATOM 1476 N N . LYS B 1 45 ? -8.625 -15.25 -6.402 1 98.62 45 LYS B N 1
ATOM 1477 C CA . LYS B 1 45 ? -7.27 -15.211 -5.855 1 98.62 45 LYS B CA 1
ATOM 1478 C C . LYS B 1 45 ? -6.395 -14.227 -6.621 1 98.62 45 LYS B C 1
ATOM 1480 O O . LYS B 1 45 ? -6.566 -14.039 -7.824 1 98.62 45 LYS B O 1
ATOM 1485 N N . PHE B 1 46 ? -5.488 -13.664 -5.902 1 98.88 46 PHE B N 1
ATOM 1486 C CA . PHE B 1 46 ? -4.32 -13.055 -6.531 1 98.88 46 PHE B CA 1
ATOM 1487 C C . PHE B 1 46 ? -3.148 -14.031 -6.551 1 98.88 46 PHE B C 1
ATOM 1489 O O . PHE B 1 46 ? -2.963 -14.805 -5.609 1 98.88 46 PHE B O 1
ATOM 1496 N N . TYR B 1 47 ? -2.383 -13.938 -7.59 1 98.94 47 TYR B N 1
ATOM 1497 C CA . TYR B 1 47 ? -1.086 -14.602 -7.645 1 98.94 47 TYR B CA 1
ATOM 1498 C C . TYR B 1 47 ? 0.037 -13.594 -7.836 1 98.94 47 TYR B C 1
ATOM 1500 O O . TYR B 1 47 ? -0.106 -12.633 -8.602 1 98.94 47 TYR B O 1
ATOM 1508 N N . LEU B 1 48 ? 1.16 -13.828 -7.164 1 98.75 48 LEU B N 1
ATOM 1509 C CA . LEU B 1 48 ? 2.371 -13.031 -7.316 1 98.75 48 LEU B CA 1
ATOM 1510 C C . LEU B 1 48 ? 3.615 -13.875 -7.051 1 98.75 48 LEU B C 1
ATOM 1512 O O . LEU B 1 48 ? 3.51 -15.008 -6.57 1 98.75 48 LEU B O 1
ATOM 1516 N N . THR B 1 49 ? 4.766 -13.336 -7.449 1 98.31 49 THR B N 1
ATOM 1517 C CA . THR B 1 49 ? 6.035 -13.93 -7.047 1 98.31 49 THR B CA 1
ATOM 1518 C C . THR B 1 49 ? 6.789 -13 -6.102 1 98.31 49 THR B C 1
ATOM 1520 O O . THR B 1 49 ? 6.508 -11.805 -6.043 1 98.31 49 THR B O 1
ATOM 1523 N N . THR B 1 50 ? 7.602 -13.594 -5.344 1 97.69 50 THR B N 1
ATOM 1524 C CA . THR B 1 50 ? 8.547 -12.828 -4.539 1 97.69 50 THR B CA 1
ATOM 1525 C C . THR B 1 50 ? 9.867 -13.578 -4.402 1 97.69 50 THR B C 1
ATOM 1527 O O . THR B 1 50 ? 9.891 -14.805 -4.301 1 97.69 50 THR B O 1
ATOM 1530 N N . PHE B 1 51 ? 10.898 -12.75 -4.43 1 96.19 51 PHE B N 1
ATOM 1531 C CA . PHE B 1 51 ? 12.203 -13.375 -4.219 1 96.19 51 PHE B CA 1
ATOM 1532 C C . PHE B 1 51 ? 12.32 -13.914 -2.797 1 96.19 51 PHE B C 1
ATOM 1534 O O . PHE B 1 51 ? 11.719 -13.367 -1.867 1 96.19 51 PHE B O 1
ATOM 1541 N N . LYS B 1 52 ? 13.07 -14.953 -2.697 1 96 52 LYS B N 1
ATOM 1542 C CA . LYS B 1 52 ? 13.328 -15.5 -1.368 1 96 52 LYS B CA 1
ATOM 1543 C C . LYS B 1 52 ? 14.062 -14.492 -0.492 1 96 52 LYS B C 1
ATOM 1545 O O . LYS B 1 52 ? 14.906 -13.742 -0.98 1 96 52 LYS B O 1
ATOM 1550 N N . GLY B 1 53 ? 13.656 -14.445 0.761 1 95.31 53 GLY B N 1
ATOM 1551 C CA . GLY B 1 53 ? 14.352 -13.594 1.713 1 95.31 53 GLY B CA 1
ATOM 1552 C C . GLY B 1 53 ? 13.75 -12.211 1.841 1 95.31 53 GLY B C 1
ATOM 1553 O O . GLY B 1 53 ? 14.203 -11.398 2.646 1 95.31 53 GLY B O 1
ATOM 1554 N N . THR B 1 54 ? 12.781 -11.914 1.047 1 97.38 54 THR B N 1
ATOM 1555 C CA . THR B 1 54 ? 12.148 -10.602 1.157 1 97.38 54 THR B CA 1
ATOM 1556 C C . THR B 1 54 ? 11.422 -10.469 2.488 1 97.38 54 THR B C 1
ATOM 1558 O O . THR B 1 54 ? 10.977 -11.461 3.066 1 97.38 54 THR B O 1
ATOM 1561 N N . LYS B 1 55 ? 11.273 -9.32 2.967 1 97.88 55 LYS B N 1
ATOM 1562 C CA . LYS B 1 55 ? 10.555 -9.039 4.203 1 97.88 55 LYS B CA 1
ATOM 1563 C C . LYS B 1 55 ? 9.094 -9.453 4.098 1 97.88 55 LYS B C 1
ATOM 1565 O O . LYS B 1 55 ? 8.531 -10.008 5.047 1 97.88 55 LYS B O 1
ATOM 1570 N N . LYS B 1 56 ? 8.414 -9.133 2.947 1 98.56 56 LYS B N 1
ATOM 1571 C CA . LYS B 1 56 ? 7.008 -9.5 2.801 1 98.56 56 LYS B CA 1
ATOM 1572 C C . LYS B 1 56 ? 6.816 -11.008 2.916 1 98.56 56 LYS B C 1
ATOM 1574 O O . LYS B 1 56 ? 5.84 -11.469 3.508 1 98.56 56 LYS B O 1
ATOM 1579 N N . LEU B 1 57 ? 7.746 -11.742 2.367 1 98.5 57 LEU B N 1
ATOM 1580 C CA . LEU B 1 57 ? 7.668 -13.195 2.465 1 98.5 57 LEU B CA 1
ATOM 1581 C C . LEU B 1 57 ? 7.789 -13.648 3.916 1 98.5 57 LEU B C 1
ATOM 1583 O O . LEU B 1 57 ? 6.969 -14.445 4.391 1 98.5 57 LEU B O 1
ATOM 1587 N N . ARG B 1 58 ? 8.773 -13.148 4.633 1 98.38 58 ARG B N 1
ATOM 1588 C CA . ARG B 1 58 ? 8.953 -13.484 6.039 1 98.38 58 ARG B CA 1
ATOM 1589 C C . ARG B 1 58 ? 7.715 -13.125 6.852 1 98.38 58 ARG B C 1
ATOM 1591 O O . ARG B 1 58 ? 7.281 -13.898 7.707 1 98.38 58 ARG B O 1
ATOM 1598 N N . ASN B 1 59 ? 7.184 -12 6.559 1 98.75 59 ASN B N 1
ATOM 1599 C CA . ASN B 1 59 ? 5.984 -11.555 7.262 1 98.75 59 ASN B CA 1
ATOM 1600 C C . ASN B 1 59 ? 4.824 -12.523 7.047 1 98.75 59 ASN B C 1
ATOM 1602 O O . ASN B 1 59 ? 4.156 -12.922 8.008 1 98.75 59 ASN B O 1
ATOM 1606 N N . MET B 1 60 ? 4.621 -12.914 5.797 1 98.06 60 MET B N 1
ATOM 1607 C CA . MET B 1 60 ? 3.482 -13.758 5.441 1 98.06 60 MET B CA 1
ATOM 1608 C C . MET B 1 60 ? 3.604 -15.141 6.078 1 98.06 60 MET B C 1
ATOM 1610 O O . MET B 1 60 ? 2.596 -15.797 6.336 1 98.06 60 MET B O 1
ATOM 1614 N N . GLN B 1 61 ? 4.816 -15.547 6.352 1 97 61 GLN B N 1
ATOM 1615 C CA . GLN B 1 61 ? 5.051 -16.828 6.992 1 97 61 GLN B CA 1
ATOM 1616 C C . GLN B 1 61 ? 4.66 -16.797 8.469 1 97 61 GLN B C 1
ATOM 1618 O O . GLN B 1 61 ? 4.285 -17.812 9.047 1 97 61 GLN B O 1
ATOM 1623 N N . GLN B 1 62 ? 4.676 -15.625 9.047 1 97.75 62 GLN B N 1
ATOM 1624 C CA . GLN B 1 62 ? 4.352 -15.461 10.453 1 97.75 62 GLN B CA 1
ATOM 1625 C C . GLN B 1 62 ? 2.885 -15.07 10.641 1 97.75 62 GLN B C 1
ATOM 1627 O O . GLN B 1 62 ? 2.266 -15.438 11.648 1 97.75 62 GLN B O 1
ATOM 1632 N N . ASN B 1 63 ? 2.373 -14.336 9.812 1 98.5 63 ASN B N 1
ATOM 1633 C CA . ASN B 1 63 ? 0.995 -13.859 9.789 1 98.5 63 ASN B CA 1
ATOM 1634 C C . ASN B 1 63 ? 0.459 -13.789 8.359 1 98.5 63 ASN B C 1
ATOM 1636 O O . ASN B 1 63 ? 0.837 -12.898 7.598 1 98.5 63 ASN B O 1
ATOM 1640 N N . LYS B 1 64 ? -0.445 -14.672 8.031 1 98.75 64 LYS B N 1
ATOM 1641 C CA . LYS B 1 64 ? -0.895 -14.844 6.656 1 98.75 64 LYS B CA 1
ATOM 1642 C C . LYS B 1 64 ? -1.86 -13.742 6.25 1 98.75 64 LYS B C 1
ATOM 1644 O O . LYS B 1 64 ? -2.234 -13.633 5.078 1 98.75 64 LYS B O 1
ATOM 1649 N N . SER B 1 65 ? -2.348 -12.938 7.227 1 98.81 65 SER B N 1
ATOM 1650 C CA . SER B 1 65 ? -3.268 -11.859 6.898 1 98.81 65 SER B CA 1
ATOM 1651 C C . SER B 1 65 ? -2.572 -10.773 6.082 1 98.81 65 SER B C 1
ATOM 1653 O O . SER B 1 65 ? -1.52 -10.266 6.477 1 98.81 65 SER B O 1
ATOM 1655 N N . ILE B 1 66 ? -3.121 -10.422 4.953 1 98.88 66 ILE B N 1
ATOM 1656 C CA . ILE B 1 66 ? -2.57 -9.367 4.109 1 98.88 66 ILE B CA 1
ATOM 1657 C C . ILE B 1 66 ? -3.682 -8.406 3.691 1 98.88 66 ILE B C 1
ATOM 1659 O O . ILE B 1 66 ? -4.867 -8.719 3.844 1 98.88 66 ILE B O 1
ATOM 1663 N N . SER B 1 67 ? -3.359 -7.27 3.291 1 98.94 67 SER B N 1
ATOM 1664 C CA . SER B 1 67 ? -4.195 -6.328 2.549 1 98.94 67 SER B CA 1
ATOM 1665 C C . SER B 1 67 ? -3.537 -5.922 1.235 1 98.94 67 SER B C 1
ATOM 1667 O O . SER B 1 67 ? -2.318 -5.75 1.172 1 98.94 67 SER B O 1
ATOM 1669 N N . ILE B 1 68 ? -4.293 -5.812 0.19 1 98.94 68 ILE B N 1
ATOM 1670 C CA . ILE B 1 68 ? -3.775 -5.449 -1.126 1 98.94 68 ILE B CA 1
ATOM 1671 C C . ILE B 1 68 ? -4.707 -4.434 -1.783 1 98.94 68 ILE B C 1
ATOM 1673 O O . ILE B 1 68 ? -5.93 -4.578 -1.736 1 98.94 68 ILE B O 1
ATOM 1677 N N . VAL B 1 69 ? -4.168 -3.357 -2.332 1 98.81 69 VAL B N 1
ATOM 1678 C CA . VAL B 1 69 ? -4.988 -2.346 -2.986 1 98.81 69 VAL B CA 1
ATOM 1679 C C . VAL B 1 69 ? -4.551 -2.186 -4.441 1 98.81 69 VAL B C 1
ATOM 1681 O O . VAL B 1 69 ? -3.354 -2.137 -4.734 1 98.81 69 VAL B O 1
ATOM 1684 N N . VAL B 1 70 ? -5.453 -2.273 -5.336 1 98.44 70 VAL B N 1
ATOM 1685 C CA . VAL B 1 70 ? -5.301 -1.916 -6.742 1 98.44 70 VAL B CA 1
ATOM 1686 C C . VAL B 1 70 ? -6.039 -0.61 -7.027 1 98.44 70 VAL B C 1
ATOM 1688 O O .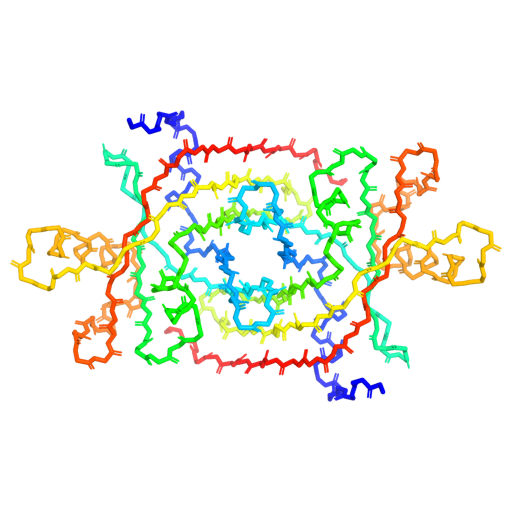 VAL B 1 70 ? -7.25 -0.518 -6.82 1 98.44 70 VAL B O 1
ATOM 1691 N N . ASP B 1 71 ? -5.23 0.411 -7.441 1 97 71 ASP B N 1
ATOM 1692 C CA . ASP B 1 71 ? -5.887 1.708 -7.586 1 97 71 ASP B CA 1
ATOM 1693 C C . ASP B 1 71 ? -5.289 2.502 -8.742 1 97 71 ASP B C 1
ATOM 1695 O O . ASP B 1 71 ? -4.188 2.201 -9.203 1 97 71 ASP B O 1
ATOM 1699 N N . GLU B 1 72 ? -6.07 3.342 -9.273 1 92 72 GLU B N 1
ATOM 1700 C CA . GLU B 1 72 ? -5.695 4.402 -10.203 1 92 72 GLU B CA 1
ATOM 1701 C C . GLU B 1 72 ? -5.941 5.781 -9.602 1 92 72 GLU B C 1
ATOM 1703 O O . GLU B 1 72 ? -7.074 6.121 -9.258 1 92 72 GLU B O 1
ATOM 1708 N N . TYR B 1 73 ? -4.898 6.465 -9.414 1 83.75 73 TYR B N 1
ATOM 1709 C CA . TYR B 1 73 ? -5.02 7.801 -8.836 1 83.75 73 TYR B CA 1
ATOM 1710 C C . TYR B 1 73 ? -4.352 8.836 -9.727 1 83.75 73 TYR B C 1
ATOM 1712 O O . TYR B 1 73 ? -3.133 9.016 -9.68 1 83.75 73 TYR B O 1
ATOM 1720 N N . SER B 1 74 ? -5.188 9.383 -10.508 1 78.31 74 SER B N 1
ATOM 1721 C CA . SER B 1 74 ? -4.77 10.445 -11.422 1 78.31 74 SER B CA 1
ATOM 1722 C C . SER B 1 74 ? -5.695 11.648 -11.328 1 78.31 74 SER B C 1
ATOM 1724 O O . SER B 1 74 ? -6.621 11.672 -10.516 1 78.31 74 SER B O 1
ATOM 1726 N N . LYS B 1 75 ? -5.344 12.664 -12.055 1 71.69 75 LYS B N 1
ATOM 1727 C CA . LYS B 1 75 ? -6.168 13.867 -12.109 1 71.69 75 LYS B CA 1
ATOM 1728 C C . LYS B 1 75 ? -7.582 13.539 -12.586 1 71.69 75 LYS B C 1
ATOM 1730 O O . LYS B 1 75 ? -8.547 14.172 -12.156 1 71.69 75 LYS B O 1
ATOM 1735 N N . SER B 1 76 ? -7.676 12.539 -13.344 1 70.94 76 SER B N 1
ATOM 1736 C CA . SER B 1 76 ? -8.953 12.258 -13.984 1 70.94 76 SER B CA 1
ATOM 1737 C C . SER B 1 76 ? -9.656 11.078 -13.312 1 70.94 76 SER B C 1
ATOM 1739 O O . SER B 1 76 ? -10.852 10.859 -13.523 1 70.94 76 SER B O 1
ATOM 1741 N N . ALA B 1 77 ? -8.953 10.367 -12.57 1 73.19 77 ALA B N 1
ATOM 1742 C CA . ALA B 1 77 ? -9.547 9.164 -11.992 1 73.19 77 ALA B CA 1
ATOM 1743 C C . ALA B 1 77 ? -9 8.898 -10.586 1 73.19 77 ALA B C 1
ATOM 1745 O O . ALA B 1 77 ? -7.781 8.859 -10.391 1 73.19 77 ALA B O 1
ATOM 1746 N N . LYS B 1 78 ? -9.828 8.789 -9.609 1 89.69 78 LYS B N 1
ATOM 1747 C CA . LYS B 1 78 ? -9.508 8.359 -8.258 1 89.69 78 LYS B CA 1
ATOM 1748 C C . LYS B 1 78 ? -10.398 7.207 -7.816 1 89.69 78 LYS B C 1
ATOM 1750 O O . LYS B 1 78 ? -11.469 7.426 -7.238 1 89.69 78 LYS B O 1
ATOM 1755 N N . LYS B 1 79 ? -9.961 5.977 -8.242 1 95.25 79 LYS B N 1
ATOM 1756 C CA . LYS B 1 79 ? -10.719 4.777 -7.906 1 95.25 79 LYS B CA 1
ATOM 1757 C C . LYS B 1 79 ? -9.797 3.65 -7.449 1 95.25 79 LYS B C 1
ATOM 1759 O O . LYS B 1 79 ? -8.594 3.682 -7.711 1 95.25 79 LYS B O 1
ATOM 1764 N N . GLY B 1 80 ? -10.336 2.721 -6.719 1 97.31 80 GLY B N 1
ATOM 1765 C CA . GLY B 1 80 ? -9.555 1.58 -6.277 1 97.31 80 GLY B CA 1
ATOM 1766 C C . GLY B 1 80 ? -10.375 0.529 -5.559 1 97.31 80 GLY B C 1
ATOM 1767 O O . GLY B 1 80 ? -11.539 0.771 -5.215 1 97.31 80 GLY B O 1
ATOM 1768 N N . ILE B 1 81 ? -9.82 -0.616 -5.461 1 98.56 81 ILE B N 1
ATOM 1769 C CA . ILE B 1 81 ? -10.359 -1.729 -4.684 1 98.56 81 ILE B CA 1
ATOM 1770 C C . ILE B 1 81 ? -9.305 -2.23 -3.701 1 98.56 81 ILE B C 1
ATOM 1772 O O . ILE B 1 81 ? -8.156 -2.486 -4.086 1 98.56 81 ILE B O 1
ATOM 1776 N N . MET B 1 82 ? -9.688 -2.287 -2.482 1 98.69 82 MET B N 1
ATOM 1777 C CA . MET B 1 82 ? -8.859 -2.887 -1.442 1 98.69 82 MET B CA 1
ATOM 1778 C C . MET B 1 82 ? -9.406 -4.25 -1.029 1 98.69 82 MET B C 1
ATOM 1780 O O . MET B 1 82 ? -10.617 -4.422 -0.898 1 98.69 82 MET B O 1
ATOM 1784 N N . PHE B 1 83 ? -8.477 -5.168 -0.819 1 98.88 83 PHE B N 1
ATOM 1785 C CA . PHE B 1 83 ? -8.859 -6.516 -0.41 1 98.88 83 PHE B CA 1
ATOM 1786 C C . PHE B 1 83 ? -8.172 -6.902 0.893 1 98.88 83 PHE B C 1
ATOM 1788 O O . PHE B 1 83 ? -7.023 -6.516 1.133 1 98.88 83 PHE B O 1
ATOM 1795 N N . ARG B 1 84 ? -8.898 -7.609 1.684 1 98.75 84 ARG B N 1
ATOM 1796 C CA . ARG B 1 84 ? -8.305 -8.445 2.717 1 98.75 84 ARG B CA 1
ATOM 1797 C C . ARG B 1 84 ? -8.188 -9.898 2.248 1 98.75 84 ARG B C 1
ATOM 1799 O O . ARG B 1 84 ? -9.055 -10.391 1.523 1 98.75 84 ARG B O 1
ATOM 1806 N N . GLY B 1 85 ? -7.109 -10.5 2.666 1 98.75 85 GLY B N 1
ATOM 1807 C CA . GLY B 1 85 ? -6.957 -11.891 2.271 1 98.75 85 GLY B CA 1
ATOM 1808 C C . GLY B 1 85 ? -5.926 -12.633 3.096 1 98.75 85 GLY B C 1
ATOM 1809 O O . GLY B 1 85 ? -5.414 -12.102 4.082 1 98.75 85 GLY B O 1
ATOM 1810 N N . ARG B 1 86 ? -5.691 -13.898 2.695 1 98.81 86 ARG B N 1
ATOM 1811 C CA . ARG B 1 86 ? -4.695 -14.773 3.297 1 98.81 86 ARG B CA 1
ATOM 1812 C C . ARG B 1 86 ? -3.689 -15.258 2.256 1 98.81 86 ARG B C 1
ATOM 1814 O O . ARG B 1 86 ? -4.078 -15.781 1.211 1 98.81 86 ARG B O 1
ATOM 1821 N N . ALA B 1 87 ? -2.475 -15.07 2.609 1 98.88 87 ALA B N 1
ATOM 1822 C CA . ALA B 1 87 ? -1.409 -15.422 1.675 1 98.88 87 ALA B CA 1
ATOM 1823 C C . ALA B 1 87 ? -0.805 -16.781 2.02 1 98.88 87 ALA B C 1
ATOM 1825 O O . ALA B 1 87 ? -0.633 -17.109 3.197 1 98.88 87 ALA B O 1
ATOM 1826 N N . GLU B 1 88 ? -0.461 -17.516 0.993 1 98.69 88 GLU B N 1
ATOM 1827 C CA . GLU B 1 88 ? 0.231 -18.781 1.157 1 98.69 88 GLU B CA 1
ATOM 1828 C C . GLU B 1 88 ? 1.276 -18.984 0.065 1 98.69 88 GLU B C 1
ATOM 1830 O O . GLU B 1 88 ? 1.051 -18.641 -1.093 1 98.69 88 GLU B O 1
ATOM 1835 N N . VAL B 1 89 ? 2.342 -19.609 0.491 1 98.56 89 VAL B N 1
ATOM 1836 C CA . VAL B 1 89 ? 3.314 -20.062 -0.499 1 98.56 89 VAL B CA 1
ATOM 1837 C C . VAL B 1 89 ? 2.805 -21.344 -1.179 1 98.56 89 VAL B C 1
ATOM 1839 O O . VAL B 1 89 ? 2.396 -22.281 -0.507 1 98.56 89 VAL B O 1
ATOM 1842 N N . ILE B 1 90 ? 2.873 -21.328 -2.512 1 98.5 90 ILE B N 1
ATOM 1843 C CA . ILE B 1 90 ? 2.369 -22.469 -3.256 1 98.5 90 ILE B CA 1
ATOM 1844 C C . ILE B 1 90 ? 3.492 -23.484 -3.455 1 98.5 90 ILE B C 1
ATOM 1846 O O . ILE B 1 90 ? 4.602 -23.125 -3.859 1 98.5 90 ILE B O 1
ATOM 1850 N N . ASN B 1 91 ? 3.184 -24.734 -3.197 1 97.75 91 ASN B N 1
ATOM 1851 C CA . ASN B 1 91 ? 4.117 -25.812 -3.473 1 97.75 91 ASN B CA 1
ATOM 1852 C C . ASN B 1 91 ? 4.348 -26 -4.969 1 97.75 91 ASN B C 1
ATOM 1854 O O . ASN B 1 91 ? 3.398 -26.172 -5.734 1 97.75 91 ASN B O 1
ATOM 1858 N N . PRO B 1 92 ? 5.602 -26 -5.383 1 97.06 92 PRO B N 1
ATOM 1859 C CA . PRO B 1 92 ? 5.926 -26.047 -6.809 1 97.06 92 PRO B CA 1
ATOM 1860 C C . PRO B 1 92 ? 5.484 -27.344 -7.48 1 97.06 92 PRO B C 1
ATOM 1862 O O . PRO B 1 92 ? 5.434 -27.422 -8.711 1 97.06 92 PRO B O 1
ATOM 1865 N N . ASN B 1 93 ? 5.105 -28.328 -6.734 1 97 93 ASN B N 1
ATOM 1866 C CA . ASN B 1 93 ? 4.742 -29.625 -7.309 1 97 93 ASN B CA 1
ATOM 1867 C C . ASN B 1 93 ? 3.23 -29.766 -7.449 1 97 93 ASN B C 1
ATOM 1869 O O . ASN B 1 93 ? 2.725 -30.875 -7.621 1 97 93 ASN B O 1
ATOM 1873 N N . THR B 1 94 ? 2.52 -28.719 -7.441 1 97.94 94 THR B N 1
ATOM 1874 C CA . THR B 1 94 ? 1.062 -28.797 -7.477 1 97.94 94 THR B CA 1
ATOM 1875 C C . THR B 1 94 ? 0.527 -28.234 -8.797 1 97.94 94 THR B C 1
ATOM 1877 O O . THR B 1 94 ? 1.228 -27.516 -9.5 1 97.94 94 THR B O 1
ATOM 1880 N N . ASN B 1 95 ? -0.712 -28.547 -9.086 1 98.12 95 ASN B N 1
ATOM 1881 C CA . ASN B 1 95 ? -1.419 -27.984 -10.227 1 98.12 95 ASN B CA 1
ATOM 1882 C C . ASN B 1 95 ? -1.657 -26.484 -10.055 1 98.12 95 ASN B C 1
ATOM 1884 O O . ASN B 1 95 ? -1.633 -25.734 -11.023 1 98.12 95 ASN B O 1
ATOM 1888 N N . GLU B 1 96 ? -1.845 -26.078 -8.852 1 98.25 96 GLU B N 1
ATOM 1889 C CA . GLU B 1 96 ? -2.053 -24.641 -8.594 1 98.25 96 GLU B CA 1
ATOM 1890 C C . GLU B 1 96 ? -0.823 -23.828 -8.984 1 98.25 96 GLU B C 1
ATOM 1892 O O . GLU B 1 96 ? -0.946 -22.734 -9.523 1 98.25 96 GLU B O 1
ATOM 1897 N N . PHE B 1 97 ? 0.272 -24.438 -8.68 1 98.31 97 PHE B N 1
ATOM 1898 C CA . PHE B 1 97 ? 1.507 -23.75 -9.039 1 98.31 97 PHE B CA 1
ATOM 1899 C C . PHE B 1 97 ? 1.592 -23.547 -10.547 1 98.31 97 PHE B C 1
ATOM 1901 O O . PHE B 1 97 ? 1.834 -22.422 -11.016 1 98.31 97 PHE B O 1
ATOM 1908 N N . ARG B 1 98 ? 1.344 -24.594 -11.273 1 98.06 98 ARG B N 1
ATOM 1909 C CA . ARG B 1 98 ? 1.395 -24.5 -12.727 1 98.06 98 ARG B CA 1
ATOM 1910 C C . ARG B 1 98 ? 0.377 -23.5 -13.258 1 98.06 98 ARG B C 1
ATOM 1912 O O . ARG B 1 98 ? 0.677 -22.719 -14.164 1 98.06 98 ARG B O 1
ATOM 1919 N N . HIS B 1 99 ? -0.782 -23.547 -12.695 1 98.69 99 HIS B N 1
ATOM 1920 C CA . HIS B 1 99 ? -1.844 -22.625 -13.086 1 98.69 99 HIS B CA 1
ATOM 1921 C C . HIS B 1 99 ? -1.444 -21.172 -12.805 1 98.69 99 HIS B C 1
ATOM 1923 O O . HIS B 1 99 ? -1.583 -20.312 -13.672 1 98.69 99 HIS B O 1
ATOM 1929 N N . ALA B 1 100 ? -0.889 -20.906 -11.633 1 98.69 100 ALA B N 1
ATOM 1930 C CA . ALA B 1 100 ? -0.456 -19.562 -11.234 1 98.69 100 ALA B CA 1
ATOM 1931 C C . ALA B 1 100 ? 0.642 -19.047 -12.164 1 98.69 100 ALA B C 1
ATOM 1933 O O . ALA B 1 100 ? 0.582 -17.906 -12.633 1 98.69 100 ALA B O 1
ATOM 1934 N N . VAL B 1 101 ? 1.579 -19.906 -12.43 1 98.44 101 VAL B N 1
ATOM 1935 C CA . VAL B 1 101 ? 2.695 -19.531 -13.289 1 98.44 101 VAL B CA 1
ATOM 1936 C C . VAL B 1 101 ? 2.176 -19.172 -14.68 1 98.44 101 VAL B C 1
ATOM 1938 O O . VAL B 1 101 ? 2.604 -18.172 -15.273 1 98.44 101 VAL B O 1
ATOM 1941 N N . LYS B 1 102 ? 1.276 -20 -15.164 1 98.25 102 LYS B N 1
ATOM 1942 C CA . LYS B 1 102 ? 0.692 -19.719 -16.469 1 98.25 102 LYS B CA 1
ATOM 1943 C C . LYS B 1 102 ? -0.016 -18.359 -16.484 1 98.25 102 LYS B C 1
ATOM 1945 O O . LYS B 1 102 ? 0.175 -17.562 -17.406 1 98.25 102 LYS B O 1
ATOM 1950 N N . LEU B 1 103 ? -0.826 -18.047 -15.492 1 98.56 103 LEU B N 1
ATOM 1951 C CA . LEU B 1 103 ? -1.569 -16.797 -15.43 1 98.56 103 LEU B CA 1
ATOM 1952 C C . LEU B 1 103 ? -0.62 -15.602 -15.352 1 98.56 103 LEU B C 1
ATOM 1954 O O . LEU B 1 103 ? -0.815 -14.602 -16.047 1 98.56 103 LEU B O 1
ATOM 1958 N N . LEU B 1 104 ? 0.417 -15.703 -14.523 1 98.38 104 LEU B N 1
ATOM 1959 C CA . LEU B 1 104 ? 1.398 -14.641 -14.359 1 98.38 104 LEU B CA 1
ATOM 1960 C C . LEU B 1 104 ? 2.145 -14.383 -15.664 1 98.38 104 LEU B C 1
ATOM 1962 O O . LEU B 1 104 ? 2.277 -13.234 -16.094 1 98.38 104 LEU B O 1
ATOM 1966 N N . THR B 1 105 ? 2.566 -15.477 -16.297 1 97.75 105 THR B N 1
ATOM 1967 C CA . THR B 1 105 ? 3.338 -15.367 -17.531 1 97.75 105 THR B CA 1
ATOM 1968 C C . THR B 1 105 ? 2.477 -14.797 -18.656 1 97.75 105 THR B C 1
ATOM 1970 O O . THR B 1 105 ? 2.947 -13.984 -19.453 1 97.75 105 THR B O 1
ATOM 1973 N N . ASP B 1 106 ? 1.242 -15.211 -18.766 1 97.25 106 ASP B N 1
ATOM 1974 C CA . ASP B 1 106 ? 0.335 -14.734 -19.797 1 97.25 106 ASP B CA 1
ATOM 1975 C C . ASP B 1 106 ? 0.039 -13.25 -19.641 1 97.25 106 ASP B C 1
ATOM 1977 O O . ASP B 1 106 ? -0.081 -12.523 -20.625 1 97.25 106 ASP B O 1
ATOM 1981 N N . LYS B 1 107 ? -0.018 -12.812 -18.375 1 96.5 107 LYS B N 1
ATOM 1982 C CA . LYS B 1 107 ? -0.474 -11.453 -18.094 1 96.5 107 LYS B CA 1
ATOM 1983 C C . LYS B 1 107 ? 0.686 -10.461 -18.125 1 96.5 107 LYS B C 1
ATOM 1985 O O . LYS B 1 107 ? 0.519 -9.32 -18.562 1 96.5 107 LYS B O 1
ATOM 1990 N N . LEU B 1 108 ? 1.873 -10.922 -17.672 1 94.94 108 LEU B N 1
ATOM 1991 C CA . LEU B 1 108 ? 2.955 -9.984 -17.406 1 94.94 108 LEU B CA 1
ATOM 1992 C C . LEU B 1 108 ? 4.137 -10.234 -18.328 1 94.94 108 LEU B C 1
ATOM 1994 O O . LEU B 1 108 ? 4.812 -11.258 -18.219 1 94.94 108 LEU B O 1
ATOM 1998 N N . ALA B 1 109 ? 4.496 -9.273 -19.172 1 91.25 109 ALA B N 1
ATOM 1999 C CA . ALA B 1 109 ? 5.609 -9.375 -20.109 1 91.25 109 ALA B CA 1
ATOM 2000 C C . ALA B 1 109 ? 6.926 -9.625 -19.375 1 91.25 109 ALA B C 1
ATOM 2002 O O . ALA B 1 109 ? 7.828 -10.273 -19.922 1 91.25 109 ALA B O 1
ATOM 2003 N N . TYR B 1 110 ? 7.004 -9.195 -18.234 1 89.75 110 TYR B N 1
ATOM 2004 C CA . TYR B 1 110 ? 8.188 -9.352 -17.406 1 89.75 110 TYR B CA 1
ATOM 2005 C C . TYR B 1 110 ? 8.602 -10.82 -17.312 1 89.75 110 TYR B C 1
ATOM 2007 O O . TYR B 1 110 ? 9.789 -11.141 -17.375 1 89.75 110 TYR B O 1
ATOM 2015 N N . TYR B 1 111 ? 7.664 -11.641 -17.281 1 93.75 111 TYR B N 1
ATOM 2016 C CA . TYR B 1 111 ? 7.969 -13.047 -17.016 1 93.75 111 TYR B CA 1
ATOM 2017 C C . TYR B 1 111 ? 8.344 -13.773 -18.312 1 93.75 111 TYR B C 1
ATOM 2019 O O . TYR B 1 111 ? 8.859 -14.891 -18.266 1 93.75 111 TYR B O 1
ATOM 2027 N N . LYS B 1 112 ? 8.039 -13.203 -19.422 1 90.56 112 LYS B N 1
ATOM 2028 C CA . LYS B 1 112 ? 8.547 -13.75 -20.672 1 90.56 112 LYS B CA 1
ATOM 2029 C C . LYS B 1 112 ? 10.055 -13.594 -20.766 1 90.56 112 LYS B C 1
ATOM 2031 O O . LYS B 1 112 ? 10.75 -14.469 -21.297 1 90.56 112 LYS B O 1
ATOM 2036 N N . LYS B 1 113 ? 10.547 -12.523 -20.188 1 89.06 113 LYS B N 1
ATOM 2037 C CA . LYS B 1 113 ? 11.984 -12.234 -20.203 1 89.06 113 LYS B CA 1
ATOM 2038 C C . LYS B 1 113 ? 12.68 -12.812 -18.984 1 89.06 113 LYS B C 1
ATOM 2040 O O . LYS B 1 113 ? 13.875 -13.133 -19.031 1 89.06 113 LYS B O 1
ATOM 2045 N N . ASN B 1 114 ? 11.891 -12.945 -17.938 1 91.75 114 ASN B N 1
ATOM 2046 C CA . ASN B 1 114 ? 12.398 -13.438 -16.656 1 91.75 114 ASN B CA 1
ATOM 2047 C C . ASN B 1 114 ? 11.555 -14.594 -16.141 1 91.75 114 ASN B C 1
ATOM 2049 O O . ASN B 1 114 ? 10.789 -14.422 -15.188 1 91.75 114 ASN B O 1
ATOM 2053 N N . PRO B 1 115 ? 11.766 -15.758 -16.672 1 94.94 115 PRO B N 1
ATOM 2054 C CA . PRO B 1 115 ? 10.922 -16.891 -16.25 1 94.94 115 PRO B CA 1
ATOM 2055 C C . PRO B 1 115 ? 10.984 -17.141 -14.75 1 94.94 115 PRO B C 1
ATOM 2057 O O . PRO B 1 115 ? 12.047 -16.984 -14.133 1 94.94 115 PRO B O 1
ATOM 2060 N N . ILE B 1 116 ? 9.93 -17.562 -14.211 1 96.25 116 ILE B N 1
ATOM 2061 C CA . ILE B 1 116 ? 9.82 -17.859 -12.789 1 96.25 116 ILE B CA 1
ATOM 2062 C C . ILE B 1 116 ? 10.641 -19.109 -12.461 1 96.25 116 ILE B C 1
ATOM 2064 O O . ILE B 1 116 ? 10.5 -20.141 -13.117 1 96.25 116 ILE B O 1
ATOM 2068 N N . SER B 1 117 ? 11.477 -18.906 -11.461 1 94.12 117 SER B N 1
ATOM 2069 C CA . SER B 1 117 ? 12.336 -20 -11.008 1 94.12 117 SER B CA 1
ATOM 2070 C C . SER B 1 117 ? 12.094 -20.328 -9.539 1 94.12 117 SER B C 1
ATOM 2072 O O . SER B 1 117 ? 12.359 -19.5 -8.664 1 94.12 117 SER B O 1
ATOM 2074 N N . PRO B 1 118 ? 11.742 -21.5 -9.227 1 92 118 PRO B N 1
ATOM 2075 C CA . PRO B 1 118 ? 11.469 -21.891 -7.836 1 92 118 PRO B CA 1
ATOM 2076 C C . PRO B 1 118 ? 12.719 -21.812 -6.953 1 92 118 PRO B C 1
ATOM 2078 O O . PRO B 1 118 ? 12.609 -21.828 -5.723 1 92 118 PRO B O 1
ATOM 2081 N N . ASP B 1 119 ? 13.875 -21.781 -7.5 1 92.44 119 ASP B N 1
ATOM 2082 C CA . ASP B 1 119 ? 15.117 -21.688 -6.734 1 92.44 119 ASP B CA 1
ATOM 2083 C C . ASP B 1 119 ? 15.328 -20.281 -6.191 1 92.44 119 ASP B C 1
ATOM 2085 O O . ASP B 1 119 ? 15.977 -20.094 -5.156 1 92.44 119 ASP B O 1
ATOM 2089 N N . LYS B 1 120 ? 14.797 -19.344 -6.844 1 93.69 120 LYS B N 1
ATOM 2090 C CA . LYS B 1 120 ? 15.086 -17.969 -6.484 1 93.69 120 LYS B CA 1
ATOM 2091 C C . LYS B 1 120 ? 13.844 -17.281 -5.906 1 93.69 120 LYS B C 1
ATOM 2093 O O . LYS B 1 120 ? 13.961 -16.312 -5.156 1 93.69 120 LYS B O 1
ATOM 2098 N N . SER B 1 121 ? 12.719 -17.766 -6.332 1 96.94 121 SER B N 1
ATOM 2099 C CA . SER B 1 121 ? 11.492 -17.062 -5.984 1 96.94 121 SER B CA 1
ATOM 2100 C C . SER B 1 121 ? 10.43 -18.031 -5.477 1 96.94 121 SER B C 1
ATOM 2102 O O . SER B 1 121 ? 10.516 -19.234 -5.707 1 96.94 121 SER B O 1
ATOM 2104 N N . GLU B 1 122 ? 9.547 -17.469 -4.719 1 98.44 122 GLU B N 1
ATOM 2105 C CA . GLU B 1 122 ? 8.328 -18.172 -4.32 1 98.44 122 GLU B CA 1
ATOM 2106 C C . GLU B 1 122 ? 7.113 -17.641 -5.062 1 98.44 122 GLU B C 1
ATOM 2108 O O . GLU B 1 122 ? 7.047 -16.453 -5.375 1 98.44 122 GLU B O 1
ATOM 2113 N N . VAL B 1 123 ? 6.195 -18.531 -5.355 1 98.75 123 VAL B N 1
ATOM 2114 C CA . VAL B 1 123 ? 4.887 -18.125 -5.855 1 98.75 123 VAL B CA 1
ATOM 2115 C C . VAL B 1 123 ? 3.883 -18.078 -4.707 1 98.75 123 VAL B C 1
ATOM 2117 O O . VAL B 1 123 ? 3.762 -19.047 -3.945 1 98.75 123 VAL B O 1
ATOM 2120 N N . ILE B 1 124 ? 3.168 -16.969 -4.617 1 98.88 124 ILE B N 1
ATOM 2121 C CA . ILE B 1 124 ? 2.242 -16.719 -3.52 1 98.88 124 ILE B CA 1
ATOM 2122 C C . ILE B 1 124 ? 0.812 -16.656 -4.055 1 98.88 124 ILE B C 1
ATOM 2124 O O . ILE B 1 124 ? 0.559 -16.047 -5.094 1 98.88 124 ILE B O 1
ATOM 2128 N N . SER B 1 125 ? -0.048 -17.328 -3.391 1 98.88 125 SER B N 1
ATOM 2129 C CA . SER B 1 125 ? -1.479 -17.125 -3.6 1 98.88 125 SER B CA 1
ATOM 2130 C C . SER B 1 125 ? -2.094 -16.297 -2.471 1 98.88 125 SER B C 1
ATOM 2132 O O . SER B 1 125 ? -1.717 -16.453 -1.307 1 98.88 125 SER B O 1
ATOM 2134 N N . ILE B 1 126 ? -2.99 -15.43 -2.818 1 98.88 126 ILE B N 1
ATOM 2135 C CA . ILE B 1 126 ? -3.775 -14.672 -1.851 1 98.88 126 ILE B CA 1
ATOM 2136 C C . ILE B 1 126 ? -5.258 -14.984 -2.033 1 98.88 126 ILE B C 1
ATOM 2138 O O . ILE B 1 126 ? -5.867 -14.578 -3.027 1 98.88 126 ILE B O 1
ATOM 2142 N N . ALA B 1 127 ? -5.793 -15.711 -1.087 1 98.75 127 ALA B N 1
ATOM 2143 C CA . ALA B 1 127 ? -7.234 -15.953 -1.076 1 98.75 127 ALA B CA 1
ATOM 2144 C C . ALA B 1 127 ? -7.992 -14.758 -0.505 1 98.75 127 ALA B C 1
ATOM 2146 O O . ALA B 1 127 ? -7.699 -14.297 0.601 1 98.75 127 ALA B O 1
ATOM 2147 N N . LEU B 1 128 ? -9.008 -14.305 -1.195 1 98.56 128 LEU B N 1
ATOM 2148 C CA . LEU B 1 128 ? -9.688 -13.07 -0.812 1 98.56 128 LEU B CA 1
ATOM 2149 C C . LEU B 1 128 ? -10.781 -13.344 0.215 1 98.56 128 LEU B C 1
ATOM 2151 O O . LEU B 1 128 ? -11.5 -14.344 0.114 1 98.56 128 LEU B O 1
ATOM 2155 N N . ILE B 1 129 ? -10.867 -12.5 1.142 1 98.19 129 ILE B N 1
ATOM 2156 C CA . ILE B 1 129 ? -11.852 -12.609 2.213 1 98.19 129 ILE B CA 1
ATOM 2157 C C . ILE B 1 129 ? -12.922 -11.539 2.037 1 98.19 129 ILE B C 1
ATOM 2159 O O . ILE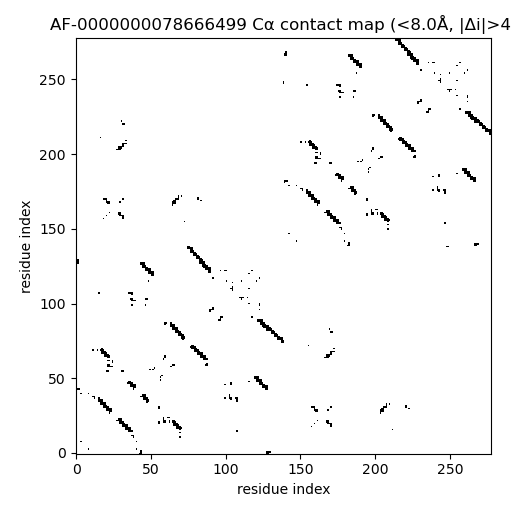 B 1 129 ? -14.117 -11.836 2.131 1 98.19 129 ILE B O 1
ATOM 2163 N N . SER B 1 130 ? -12.555 -10.305 1.794 1 98.38 130 SER B N 1
ATOM 2164 C CA . SER B 1 130 ? -13.469 -9.18 1.623 1 98.38 130 SER B CA 1
ATOM 2165 C C . SER B 1 130 ? -12.852 -8.094 0.754 1 98.38 130 SER B C 1
ATOM 2167 O O . SER B 1 130 ? -11.656 -8.148 0.438 1 98.38 130 SER B O 1
ATOM 2169 N N . ASN B 1 131 ? -13.719 -7.211 0.309 1 98.38 131 ASN B N 1
ATOM 2170 C CA . ASN B 1 131 ? -13.234 -6.059 -0.446 1 98.38 131 ASN B 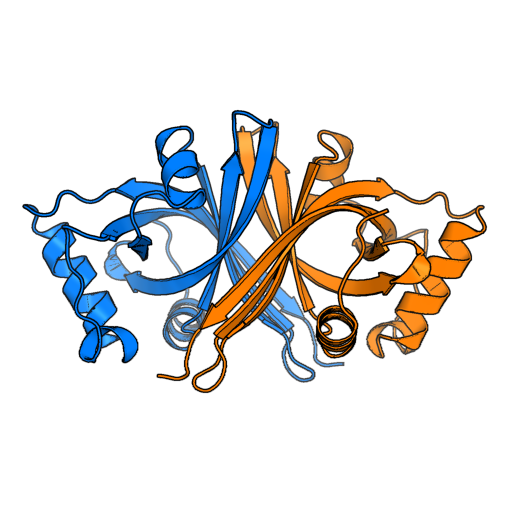CA 1
ATOM 2171 C C . ASN B 1 131 ? -13.977 -4.785 -0.065 1 98.38 131 ASN B C 1
ATOM 2173 O O . ASN B 1 131 ? -15.062 -4.844 0.517 1 98.38 131 ASN B O 1
ATOM 2177 N N . SER B 1 132 ? -13.305 -3.697 -0.311 1 97.69 132 SER B N 1
ATOM 2178 C CA . SER B 1 132 ? -13.859 -2.35 -0.263 1 97.69 132 SER B CA 1
ATOM 2179 C C . SER B 1 132 ? -13.461 -1.544 -1.496 1 97.69 132 SER B C 1
ATOM 2181 O O . SER B 1 132 ? -12.312 -1.619 -1.951 1 97.69 132 SER B O 1
ATOM 2183 N N . LYS B 1 133 ? -14.43 -0.923 -2.1 1 96.94 133 LYS B N 1
ATOM 2184 C CA . LYS B 1 133 ? -14.086 -0.172 -3.303 1 96.94 133 LYS B CA 1
ATOM 2185 C C . LYS B 1 133 ? -14.617 1.256 -3.23 1 96.94 133 LYS B C 1
ATOM 2187 O O . LYS B 1 133 ? -15.539 1.543 -2.465 1 96.94 133 LYS B O 1
ATOM 2192 N N . TRP B 1 134 ? -13.992 2.164 -3.93 1 94.19 134 TRP B N 1
ATOM 2193 C CA . TRP B 1 134 ? -14.391 3.564 -4.031 1 94.19 134 TRP B CA 1
ATOM 2194 C C . TRP B 1 134 ? -14.148 4.098 -5.441 1 94.19 134 TRP B C 1
ATOM 2196 O O . TRP B 1 134 ? -13.359 3.525 -6.199 1 94.19 134 TRP B O 1
ATOM 2206 N N . GLU B 1 135 ? -14.891 5.094 -5.797 1 92.25 135 GLU B N 1
ATOM 2207 C CA . GLU B 1 135 ? -14.711 5.902 -7 1 92.25 135 GLU B CA 1
ATOM 2208 C C . GLU B 1 135 ? -15.047 7.367 -6.734 1 92.25 135 GLU B C 1
ATOM 2210 O O . GLU B 1 135 ? -16.203 7.711 -6.52 1 92.25 135 GLU B O 1
ATOM 2215 N N . LEU B 1 136 ? -14 8.188 -6.742 1 84.25 136 LEU B N 1
ATOM 2216 C CA . LEU B 1 136 ? -14.188 9.609 -6.449 1 84.25 136 LEU B CA 1
ATOM 2217 C C . LEU B 1 136 ? -14.305 10.422 -7.734 1 84.25 136 LEU B C 1
ATOM 2219 O O . LEU B 1 136 ? -13.75 10.031 -8.766 1 84.25 136 LEU B O 1
ATOM 2223 N N . PRO B 1 137 ? -15.062 11.484 -7.699 1 78.31 137 PRO B N 1
ATOM 2224 C CA . PRO B 1 137 ? -15.148 12.352 -8.875 1 78.31 137 PRO B CA 1
ATOM 2225 C C . PRO B 1 137 ? -13.805 12.984 -9.234 1 78.31 137 PRO B C 1
ATOM 2227 O O . PRO B 1 137 ? -12.953 13.164 -8.367 1 78.31 137 PRO B O 1
ATOM 2230 N N . PRO B 1 138 ? -13.703 13.266 -10.625 1 71.25 138 PRO B N 1
ATOM 2231 C CA . PRO B 1 138 ? -12.477 13.961 -11.031 1 71.25 138 PRO B CA 1
ATOM 2232 C C . PRO B 1 138 ? -12.336 15.336 -10.383 1 71.25 138 PRO B C 1
ATOM 2234 O O . PRO B 1 138 ? -13.328 15.922 -9.945 1 71.25 138 PRO B O 1
ATOM 2237 N N . ASP B 1 139 ? -10.992 15.898 -10.148 1 65.81 139 ASP B N 1
ATOM 2238 C CA . ASP B 1 139 ? -10.75 17.219 -9.586 1 65.81 139 ASP B CA 1
ATOM 2239 C C . ASP B 1 139 ? -11.359 18.312 -10.461 1 65.81 139 ASP B C 1
ATOM 2241 O O . ASP B 1 139 ? -11.398 18.188 -11.68 1 65.81 139 ASP B O 1
#

Nearest PDB structures (foldseek):
  5bnc-assembly1_B  TM=7.634E-01  e=2.110E-07  Mycolicibacterium smegmatis MC2 155
  7kq2-assembly1_A  TM=8.417E-01  e=3.008E-06  Streptococcus sp.
  2hq7-assembly1_B  TM=7.528E-01  e=6.536E-07  Clostridium acetobutylicum
  7kpz-assembly1_A  TM=8.218E-01  e=5.601E-06  Streptococcus sp.
  2aq6-assembly1_B  TM=6.878E-01  e=7.318E-07  Mycobacterium tuberculosis

Organism: Nitrososphaera gargensis (strain Ga9.2) (NCBI:txid1237085)

Radius of gyration: 18.66 Å; Cα contacts (8 Å, |Δi|>4): 605; chains: 2; bounding box: 38×56×39 Å

Secondary structure (DSSP, 8-state):
-----HHHHHHHHH--EEEEEEEETTTTEEEEEEEE-EEEGGGTEEEEEEETT-HHHHHHHH--EEEEEEEEESSS-EEEEEEEEEEEEPPTTSHHHHHHHHHHHHH-THHHHS---TTTEEEEEEEEEEEEEEEEPP-/-----HHHHHHHHH--EEEEEEEETTTTEEEEEEEE-EEETTTTEEEEEEETT-HHHHHHHH--EEEEEEEEESSS-EEEEEEEEEEEEPPTTSHHHHHHHHHHHHH-THHHHS---TTTEEEEEEEEEEEEEEEEPP-

Foldseek 3Di:
DDADDPVVVVLQLVDFKKKKWFADPVVRDIDIDMFGWFADNVQQKIKGKDWPPDPRVVRCVVPQWMKMKDFDDDLAWGKIKMFIWGKDWDDCPDPVNVVRQVRCVVRDVVCVVPPDDPVTMTMMMTHTDDMDIDIDGHD/DDADDPVVVVLQLVDFKKKKWFADPVVRDIDIDIFGWFADNVQQKIKGKDWPPDPRVVRCVVPQWMKMKDFDDDLAWGKIKMFIWGKDWDDCPDPVNVVRQVRCVVRDVVCVVPPDDPVTMTMMMTHTDDMDIDIDGHD

Sequence (278 aa):
MLKLEDKDVQFLNSMNVARLATIDNERNAPHVVPIIYAFDNKNSKFYLTTFKGTKKLRNMQQNKSISIVVDEYSKSAKKGIMFRGRAEVINPNTNEFRHAVKLLTDKLAYYKKNPISPDKSEVISIALISNSKWELPPDMLKLEDKDVQFLNSMNVARLATIDNERNAPHVVPIIYAFDNKNSKFYLTTFKGTKKLRNMQQNKSISIVVDEYSKSAKKGIMFRGRAEVINPNTNEFRHAVKLLTDKLAYYKKNPISPDKSEVISIALISNSKWELPPD

pLDDT: mean 95.6, std 6.06, range [65.5, 98.94]